Protein AF-A0A947JNS9-F1 (afdb_monomer)

Structure (mmCIF, N/CA/C/O backbone):
data_AF-A0A947JNS9-F1
#
_entry.id   AF-A0A947JNS9-F1
#
loop_
_atom_site.group_PDB
_atom_site.id
_atom_site.type_symbol
_atom_site.label_atom_id
_atom_site.label_alt_id
_atom_site.label_comp_id
_atom_site.label_asym_id
_atom_site.label_entity_id
_atom_site.label_seq_id
_atom_site.pdbx_PDB_ins_code
_atom_site.Cartn_x
_atom_site.Cartn_y
_atom_site.Cartn_z
_atom_site.occupancy
_atom_site.B_iso_or_equiv
_atom_site.auth_seq_id
_atom_site.auth_comp_id
_atom_site.auth_asym_id
_atom_site.auth_atom_id
_atom_site.pdbx_PDB_model_num
ATOM 1 N N . MET A 1 1 ? 17.882 5.752 4.673 1.00 34.84 1 MET A N 1
ATOM 2 C CA . MET A 1 1 ? 17.275 4.940 5.756 1.00 34.84 1 MET A CA 1
ATOM 3 C C . MET A 1 1 ? 17.074 5.692 7.075 1.00 34.84 1 MET A C 1
ATOM 5 O O . MET A 1 1 ? 15.963 5.650 7.587 1.00 34.84 1 MET A O 1
ATOM 9 N N . LEU A 1 2 ? 18.050 6.463 7.585 1.00 23.31 2 LEU A N 1
ATOM 10 C CA . LEU A 1 2 ? 17.905 7.231 8.843 1.00 23.31 2 LEU A CA 1
ATOM 11 C C . LEU A 1 2 ? 16.688 8.188 8.870 1.00 23.31 2 LEU A C 1
ATOM 13 O O . LEU A 1 2 ? 16.058 8.366 9.903 1.00 23.31 2 LEU A O 1
ATOM 17 N N . ARG A 1 3 ? 16.314 8.763 7.717 1.00 26.30 3 ARG A N 1
ATOM 18 C CA . ARG A 1 3 ? 15.168 9.685 7.583 1.00 26.30 3 ARG A CA 1
ATOM 19 C C . ARG A 1 3 ? 13.797 8.994 7.653 1.00 26.30 3 ARG A C 1
ATOM 21 O O . ARG A 1 3 ? 12.845 9.620 8.096 1.00 26.30 3 ARG A O 1
ATOM 28 N N . LEU A 1 4 ? 13.702 7.717 7.270 1.00 33.34 4 LEU A N 1
ATOM 29 C CA . LEU A 1 4 ? 12.452 6.944 7.327 1.00 33.34 4 LEU A CA 1
ATOM 30 C C . LEU A 1 4 ? 12.169 6.481 8.766 1.00 33.34 4 LEU A C 1
ATOM 32 O O . LEU A 1 4 ? 11.057 6.629 9.260 1.00 33.34 4 LEU A O 1
ATOM 36 N N . ALA A 1 5 ? 13.216 6.036 9.471 1.00 33.62 5 ALA A N 1
ATOM 37 C CA . ALA A 1 5 ? 13.157 5.766 10.906 1.00 33.62 5 ALA A CA 1
ATOM 38 C C . ALA A 1 5 ? 12.802 7.031 11.706 1.00 33.62 5 ALA A C 1
ATOM 40 O O . ALA A 1 5 ? 12.018 6.951 12.644 1.00 33.62 5 ALA A O 1
ATOM 41 N N . LEU A 1 6 ? 13.311 8.203 11.296 1.00 31.33 6 LEU A N 1
ATOM 42 C CA . LEU A 1 6 ? 12.997 9.488 11.927 1.00 31.33 6 LEU A CA 1
ATOM 43 C C . LEU A 1 6 ? 11.530 9.903 11.732 1.00 31.33 6 LEU A C 1
ATOM 45 O O . LEU A 1 6 ? 10.932 10.426 12.660 1.00 31.33 6 LEU A O 1
ATOM 49 N N . ILE A 1 7 ? 10.928 9.645 10.565 1.00 39.00 7 ILE A N 1
ATOM 50 C CA . ILE A 1 7 ? 9.503 9.931 10.317 1.00 39.00 7 ILE A CA 1
ATOM 51 C C . ILE A 1 7 ? 8.613 8.991 11.141 1.00 39.00 7 ILE A C 1
ATOM 53 O O . ILE A 1 7 ? 7.679 9.459 11.788 1.00 39.00 7 ILE A O 1
ATOM 57 N N . CYS A 1 8 ? 8.942 7.696 11.213 1.00 37.22 8 CYS A N 1
ATOM 58 C CA . CYS A 1 8 ? 8.243 6.761 12.100 1.00 37.22 8 CYS A CA 1
ATOM 59 C C . CYS A 1 8 ? 8.411 7.141 13.584 1.00 37.22 8 CYS A C 1
ATOM 61 O O . CYS A 1 8 ? 7.447 7.081 14.341 1.00 37.22 8 CYS A O 1
ATOM 63 N N . LEU A 1 9 ? 9.600 7.603 13.994 1.00 35.97 9 LEU A N 1
ATOM 64 C CA . LEU A 1 9 ? 9.874 8.100 15.348 1.00 35.97 9 LEU A CA 1
ATOM 65 C C . LEU A 1 9 ? 9.165 9.424 15.663 1.00 35.97 9 LEU A C 1
ATOM 67 O O . LEU A 1 9 ? 8.750 9.613 16.798 1.00 35.97 9 LEU A O 1
ATOM 71 N N . LEU A 1 10 ? 8.990 10.323 14.692 1.00 36.91 10 LEU A N 1
ATOM 72 C CA . LEU A 1 10 ? 8.267 11.589 14.873 1.00 36.91 10 LEU A CA 1
ATOM 73 C C . LEU A 1 10 ? 6.755 11.370 14.988 1.00 36.91 10 LEU A C 1
ATOM 75 O O . LEU A 1 10 ? 6.106 12.030 15.794 1.00 36.91 10 LEU A O 1
ATOM 79 N N . VAL A 1 11 ? 6.202 10.402 14.251 1.00 39.12 11 VAL A N 1
ATOM 80 C CA . VAL A 1 11 ? 4.809 9.962 14.432 1.00 39.12 11 VAL A CA 1
ATOM 81 C C . VAL A 1 11 ? 4.630 9.288 15.802 1.00 39.12 11 VAL A C 1
ATOM 83 O O . VAL A 1 11 ? 3.651 9.560 16.492 1.00 39.12 11 VAL A O 1
ATOM 86 N N . LEU A 1 12 ? 5.605 8.490 16.257 1.00 42.03 12 LEU A N 1
ATOM 87 C CA . LEU A 1 12 ? 5.598 7.892 17.600 1.00 42.03 12 LEU A CA 1
ATOM 88 C C . LEU A 1 12 ? 5.701 8.952 18.711 1.00 42.03 12 LEU A C 1
ATOM 90 O O . LEU A 1 12 ? 4.886 8.937 19.628 1.00 42.03 12 LEU A O 1
ATOM 94 N N . ALA A 1 13 ? 6.616 9.918 18.590 1.00 40.00 13 ALA A N 1
ATOM 95 C CA . ALA A 1 13 ? 6.824 10.983 19.573 1.00 40.00 13 ALA A CA 1
ATOM 96 C C . ALA A 1 13 ? 5.624 11.935 19.705 1.00 40.00 13 ALA A C 1
ATOM 98 O O . ALA A 1 13 ? 5.426 12.525 20.764 1.00 40.00 13 ALA A O 1
ATOM 99 N N . TRP A 1 14 ? 4.804 12.072 18.657 1.00 37.59 14 TRP A N 1
ATOM 100 C CA . TRP A 1 14 ? 3.599 12.904 18.702 1.00 37.59 14 TRP A CA 1
ATOM 101 C C . TRP A 1 14 ? 2.376 12.176 19.291 1.00 37.59 14 TRP A C 1
ATOM 103 O O . TRP A 1 14 ? 1.427 12.826 19.720 1.00 37.59 14 TRP A O 1
ATOM 113 N N . THR A 1 15 ? 2.400 10.837 19.347 1.00 38.41 15 THR A N 1
ATOM 114 C CA . THR A 1 15 ? 1.294 10.002 19.870 1.00 38.41 15 THR A CA 1
ATOM 115 C C . THR A 1 15 ? 1.511 9.465 21.284 1.00 38.41 15 THR A C 1
ATOM 117 O O . THR A 1 15 ? 0.584 8.900 21.863 1.00 38.41 15 THR A O 1
ATOM 120 N N . THR A 1 16 ? 2.690 9.668 21.872 1.00 36.16 16 THR A N 1
ATOM 121 C CA . THR A 1 16 ? 2.938 9.441 23.300 1.00 36.16 16 THR A CA 1
ATOM 122 C C . THR A 1 16 ? 2.652 10.723 24.084 1.00 36.16 16 THR A C 1
ATOM 124 O O . THR A 1 16 ? 3.532 11.585 24.141 1.00 36.16 16 THR A O 1
ATOM 127 N N . PRO A 1 17 ? 1.471 10.897 24.711 1.00 39.81 17 PRO A N 1
ATOM 128 C CA . PRO A 1 17 ? 1.388 11.832 25.820 1.00 39.81 17 PRO A CA 1
ATOM 129 C C . PRO A 1 17 ? 2.380 11.360 26.885 1.00 39.81 17 PRO A C 1
ATOM 131 O O . PRO A 1 17 ? 2.528 10.159 27.127 1.00 39.81 17 PRO A O 1
ATOM 134 N N . ALA A 1 18 ? 3.115 12.319 27.437 1.00 34.28 18 ALA A N 1
ATOM 135 C CA . ALA A 1 18 ? 4.102 12.112 28.476 1.00 34.28 18 ALA A CA 1
ATOM 136 C C . ALA A 1 18 ? 3.599 11.117 29.533 1.00 34.28 18 ALA A C 1
ATOM 138 O O . ALA A 1 18 ? 2.491 11.228 30.056 1.00 34.28 18 ALA A O 1
ATOM 139 N N . LEU A 1 19 ? 4.441 10.124 29.803 1.00 36.38 19 LEU A N 1
ATOM 140 C CA . LEU A 1 19 ? 4.338 9.249 30.956 1.00 36.38 19 LEU A CA 1
ATOM 141 C C . LEU A 1 19 ? 4.148 10.076 32.234 1.00 36.38 19 LEU A C 1
ATOM 143 O O . LEU A 1 19 ? 4.947 10.965 32.508 1.00 36.38 19 LEU A O 1
ATOM 147 N N . ALA A 1 20 ? 3.151 9.656 33.011 1.00 42.56 20 ALA A N 1
ATOM 148 C CA . ALA A 1 20 ? 3.065 9.769 34.462 1.00 42.56 20 ALA A CA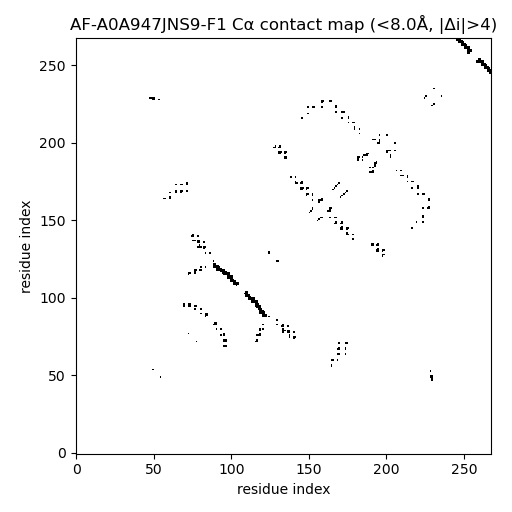 1
ATOM 149 C C . ALA A 1 20 ? 3.056 11.186 35.063 1.00 42.56 20 ALA A C 1
ATOM 151 O O . ALA A 1 20 ? 4.094 11.732 35.422 1.00 42.56 20 ALA A O 1
ATOM 152 N N . GLU A 1 21 ? 1.853 11.677 35.357 1.00 34.91 21 GLU A N 1
ATOM 153 C CA . GLU A 1 21 ? 1.618 12.287 36.666 1.00 34.91 21 GLU A CA 1
ATOM 154 C C . GLU A 1 21 ? 0.473 11.534 37.353 1.00 34.91 21 GLU A C 1
ATOM 156 O O . GLU A 1 21 ? -0.632 11.386 36.833 1.00 34.91 21 GLU A O 1
ATOM 161 N N . GLU A 1 22 ? 0.834 10.939 38.481 1.00 46.78 22 GLU A N 1
ATOM 162 C CA . GLU A 1 22 ? 0.018 10.176 39.413 1.00 46.78 22 GLU A CA 1
ATOM 163 C C . GLU A 1 22 ? -0.948 11.153 40.101 1.00 46.78 22 GLU A C 1
ATOM 165 O O . GLU A 1 22 ? -0.504 12.071 40.788 1.00 46.78 22 GLU A O 1
ATOM 170 N N . VAL A 1 23 ? -2.261 11.007 39.887 1.00 37.28 23 VAL A N 1
ATOM 171 C CA . VAL A 1 23 ? -3.267 11.796 40.615 1.00 37.28 23 VAL A CA 1
ATOM 172 C C . VAL A 1 23 ? -4.063 10.866 41.517 1.00 37.28 23 VAL A C 1
ATOM 174 O O . VAL A 1 23 ? -4.789 9.979 41.064 1.00 37.28 23 VAL A O 1
ATOM 177 N N . ASP A 1 24 ? -3.854 11.100 42.808 1.00 37.53 24 ASP A N 1
ATOM 178 C CA . ASP A 1 24 ? -4.479 10.461 43.952 1.00 37.53 24 ASP A CA 1
ATOM 179 C C . ASP A 1 24 ? -6.014 10.473 43.894 1.00 37.53 24 ASP A C 1
ATOM 181 O O . ASP A 1 24 ? -6.665 11.454 43.529 1.00 37.53 24 ASP A O 1
ATOM 185 N N . ASN A 1 25 ? -6.585 9.359 44.347 1.00 45.69 25 ASN A N 1
ATOM 186 C CA . ASN A 1 25 ? -8.004 9.184 44.624 1.00 45.69 25 ASN A CA 1
ATOM 187 C C . ASN A 1 25 ? -8.486 10.168 45.701 1.00 45.69 25 ASN A C 1
ATOM 189 O O . ASN A 1 25 ? -8.089 10.020 46.854 1.00 45.69 25 ASN A O 1
ATOM 193 N N . HIS A 1 26 ? -9.471 11.025 45.401 1.00 33.91 26 HIS A N 1
ATOM 194 C CA . HIS A 1 26 ? -10.402 11.487 46.435 1.00 33.91 26 HIS A CA 1
ATOM 195 C C . HIS A 1 26 ? -11.828 11.801 45.945 1.00 33.91 26 HIS A C 1
ATOM 197 O O . HIS A 1 26 ? -12.055 12.602 45.048 1.00 33.91 26 HIS A O 1
ATOM 203 N N . SER A 1 27 ? -12.760 11.168 46.670 1.00 33.00 27 SER A N 1
ATOM 204 C CA . SER A 1 27 ? -14.142 11.545 47.010 1.00 33.00 27 SER A CA 1
ATOM 205 C C . SER A 1 27 ? -15.204 11.721 45.917 1.00 33.00 27 SER A C 1
ATOM 207 O O . SER A 1 27 ? -15.208 12.646 45.117 1.00 33.00 27 SER A O 1
ATOM 209 N N . ILE A 1 28 ? -16.197 10.842 46.044 1.00 41.72 28 ILE A N 1
ATOM 210 C CA . ILE A 1 28 ? -17.553 10.908 45.506 1.00 41.72 28 ILE A CA 1
ATOM 211 C C . ILE A 1 28 ? -18.312 12.052 46.198 1.00 41.72 28 ILE A C 1
ATOM 213 O O . ILE A 1 28 ? -18.499 11.998 47.411 1.00 41.72 28 ILE A O 1
ATOM 217 N N . GLU A 1 29 ? -18.838 13.003 45.426 1.00 35.28 29 GLU A N 1
ATOM 218 C CA . GLU A 1 29 ? -20.020 13.785 45.805 1.00 35.28 29 GLU A CA 1
ATOM 219 C C . GLU A 1 29 ? -21.060 13.707 44.683 1.00 35.28 29 GLU A C 1
ATOM 221 O O . GLU A 1 29 ? -20.862 14.160 43.557 1.00 35.28 29 GLU A O 1
ATOM 226 N N . THR A 1 30 ? -22.180 13.060 44.997 1.00 42.78 30 THR A N 1
ATOM 227 C CA . THR A 1 30 ? -23.400 13.042 44.194 1.00 42.78 30 THR A CA 1
ATOM 228 C C . THR A 1 30 ? -24.169 14.339 44.403 1.00 42.78 30 THR A C 1
ATOM 230 O O . THR A 1 30 ? -24.720 14.545 45.485 1.00 42.78 30 THR A O 1
ATOM 233 N N . THR A 1 31 ? -24.301 15.142 43.347 1.00 35.34 31 THR A N 1
ATOM 234 C CA . THR A 1 31 ? -25.269 16.243 43.295 1.00 35.34 31 THR A CA 1
ATOM 235 C C . THR A 1 31 ? -26.212 16.021 42.120 1.00 35.34 31 THR A C 1
ATOM 237 O O . THR A 1 31 ? -25.810 15.996 40.961 1.00 35.34 31 THR A O 1
ATOM 240 N N . THR A 1 32 ? -27.482 15.805 42.446 1.00 45.50 32 THR A N 1
ATOM 241 C CA . THR A 1 32 ? -28.619 15.769 41.525 1.00 45.50 32 THR A CA 1
ATOM 242 C C . THR A 1 32 ? -29.043 17.191 41.167 1.00 45.50 32 THR A C 1
ATOM 244 O O . THR A 1 32 ? -29.457 17.926 42.064 1.00 45.50 32 THR A O 1
ATOM 247 N N . THR A 1 33 ? -29.028 17.549 39.882 1.00 38.28 33 THR A N 1
ATOM 248 C CA . THR A 1 33 ? -29.736 18.729 39.356 1.00 38.28 33 THR A CA 1
ATOM 249 C C . THR A 1 33 ? -30.334 18.458 37.974 1.00 38.28 33 THR A C 1
ATOM 251 O O . THR A 1 33 ? -29.741 17.758 37.156 1.00 38.28 33 THR A O 1
ATOM 254 N N . ASP A 1 34 ? -31.540 19.003 37.792 1.00 37.00 34 ASP A N 1
ATOM 255 C CA . ASP A 1 34 ? -32.456 18.940 36.646 1.00 37.00 34 ASP A CA 1
ATOM 256 C C . ASP A 1 34 ? -31.836 19.264 35.269 1.00 37.00 34 ASP A C 1
ATOM 258 O O . ASP A 1 34 ? -30.910 20.072 35.187 1.00 37.00 34 ASP A O 1
ATOM 262 N N . PRO A 1 35 ? -32.400 18.727 34.165 1.00 43.38 35 PRO A N 1
ATOM 263 C CA . PRO A 1 35 ? -31.967 19.045 32.810 1.00 43.38 35 PRO A CA 1
ATOM 264 C C . PRO A 1 35 ? -32.596 20.363 32.325 1.00 43.38 35 PRO A C 1
ATOM 266 O O . PRO A 1 35 ? -33.731 20.388 31.844 1.00 43.38 35 PRO A O 1
ATOM 269 N N . SER A 1 36 ? -31.857 21.470 32.419 1.00 37.78 36 SER A N 1
ATOM 270 C CA . SER A 1 36 ? -32.169 22.687 31.662 1.00 37.78 36 SER A CA 1
ATOM 271 C C . SER A 1 36 ? -31.597 22.594 30.249 1.00 37.78 36 SER A C 1
ATOM 273 O O . SER A 1 36 ? -30.434 22.256 30.052 1.00 37.78 36 SER A O 1
ATOM 275 N N . ILE A 1 37 ? -32.450 22.911 29.278 1.00 46.09 37 ILE A N 1
ATOM 276 C CA . ILE A 1 37 ? -32.191 22.988 27.839 1.00 46.09 37 ILE A CA 1
ATOM 277 C C . ILE A 1 37 ? -31.288 24.201 27.578 1.00 46.09 37 ILE A C 1
ATOM 279 O O . ILE A 1 37 ? -31.784 25.255 27.221 1.00 46.09 37 ILE A O 1
ATOM 283 N N . ASP A 1 38 ? -29.995 24.054 27.838 1.00 40.06 38 ASP A N 1
ATOM 284 C CA . ASP A 1 38 ? -28.908 24.946 27.418 1.00 40.06 38 ASP A CA 1
ATOM 285 C C . ASP A 1 38 ? -27.601 24.138 27.540 1.00 40.06 38 ASP A C 1
ATOM 287 O O . ASP A 1 38 ? -26.717 24.441 28.338 1.00 40.06 38 ASP A O 1
ATOM 291 N N . ASP A 1 39 ? -27.499 23.041 26.780 1.00 40.09 39 ASP A N 1
ATOM 292 C CA . ASP A 1 39 ? -26.240 22.302 26.636 1.00 40.09 39 ASP A CA 1
ATOM 293 C C . ASP A 1 39 ? -25.298 23.129 25.747 1.00 40.09 39 ASP A C 1
ATOM 295 O O . ASP A 1 39 ? -25.147 22.892 24.543 1.00 40.09 39 ASP A O 1
ATOM 299 N N . GLU A 1 40 ? -24.650 24.127 26.350 1.00 40.34 40 GLU A N 1
ATOM 300 C CA . GLU A 1 40 ? -23.331 24.548 25.899 1.00 40.34 40 GLU A CA 1
ATOM 301 C C . GLU A 1 40 ? -22.484 23.281 25.765 1.00 40.34 40 GLU A C 1
ATOM 303 O O . GLU A 1 40 ? -22.233 22.566 26.736 1.00 40.34 40 GLU A O 1
ATOM 308 N N . VAL A 1 41 ? -22.068 22.979 24.533 1.00 45.50 41 VAL A N 1
ATOM 309 C CA . VAL A 1 41 ? -21.102 21.924 24.231 1.00 45.50 41 VAL A CA 1
ATOM 310 C C . VAL A 1 41 ? -19.781 22.337 24.872 1.00 45.50 41 VAL A C 1
ATOM 312 O O . VAL A 1 41 ? -18.908 22.928 24.236 1.00 45.50 41 VAL A O 1
ATOM 315 N N . GLY A 1 42 ? -19.661 22.048 26.164 1.00 37.25 42 GLY A N 1
ATOM 316 C CA . GLY A 1 42 ? -18.439 22.106 26.932 1.00 37.25 42 GLY A CA 1
ATOM 317 C C . GLY A 1 42 ? -17.456 21.123 26.323 1.00 37.25 42 GLY A C 1
ATOM 318 O O . GLY A 1 42 ? -17.358 19.972 26.734 1.00 37.25 42 GLY A O 1
ATOM 319 N N . LEU A 1 43 ? -16.696 21.590 25.336 1.00 39.91 43 LEU A N 1
ATOM 320 C CA . LEU A 1 43 ? -15.395 21.045 24.959 1.00 39.91 43 LEU A CA 1
ATOM 321 C C . LEU A 1 43 ? -14.390 21.376 26.077 1.00 39.91 43 LEU A C 1
ATOM 323 O O . LEU A 1 43 ? -13.347 21.984 25.857 1.00 39.91 43 LEU A O 1
ATOM 327 N N . THR A 1 44 ? -14.725 21.005 27.312 1.00 40.53 44 THR A N 1
ATOM 328 C CA . THR A 1 44 ? -13.770 20.908 28.408 1.00 40.53 44 THR A CA 1
ATOM 329 C C . THR A 1 44 ? -12.834 19.770 28.045 1.00 40.53 44 THR A C 1
ATOM 331 O O . THR A 1 44 ? -13.299 18.643 27.884 1.00 40.53 44 THR A O 1
ATOM 334 N N . THR A 1 45 ? -11.564 20.113 27.805 1.00 43.25 45 THR A N 1
ATOM 335 C CA . THR A 1 45 ? -10.392 19.223 27.842 1.00 43.25 45 THR A CA 1
ATOM 336 C C . THR A 1 45 ? -10.744 17.762 27.593 1.00 43.25 45 THR A C 1
ATOM 338 O O . THR A 1 45 ? -11.050 17.030 28.527 1.00 43.25 45 THR A O 1
ATOM 341 N N . THR A 1 46 ? -10.752 17.340 26.324 1.00 46.97 46 THR A N 1
ATOM 342 C CA . THR A 1 46 ? -10.883 15.923 25.971 1.00 46.97 46 THR A CA 1
ATOM 343 C C . THR A 1 46 ? -9.770 15.151 26.662 1.00 46.97 46 THR A C 1
ATOM 345 O O . THR A 1 46 ? -8.658 15.079 26.137 1.00 46.97 46 THR A O 1
ATOM 348 N N . ASP A 1 47 ? -10.076 14.590 27.828 1.00 49.00 47 ASP A N 1
ATOM 349 C CA . ASP A 1 47 ? -9.246 13.596 28.471 1.00 49.00 47 ASP A CA 1
ATOM 350 C C . ASP A 1 47 ? -9.142 12.435 27.493 1.00 49.00 47 ASP A C 1
ATOM 352 O O . ASP A 1 47 ? -10.093 11.688 27.233 1.00 49.00 47 ASP A O 1
ATOM 356 N N . LEU A 1 48 ? -7.982 12.356 26.847 1.00 53.28 48 LEU A N 1
ATOM 357 C CA . LEU A 1 48 ? -7.667 11.347 25.857 1.00 53.28 48 LEU A CA 1
ATOM 358 C C . LEU A 1 48 ? -7.392 10.032 26.593 1.00 53.28 48 LEU A C 1
ATOM 360 O O . LEU A 1 48 ? -6.259 9.565 26.678 1.00 53.28 48 LEU A O 1
ATOM 364 N N . HIS A 1 49 ? -8.428 9.444 27.182 1.00 56.25 49 HIS A N 1
ATOM 365 C CA . HIS A 1 49 ? -8.305 8.182 27.888 1.00 56.25 49 HIS A CA 1
ATOM 366 C C . HIS A 1 49 ? -8.249 7.037 26.879 1.00 56.25 49 HIS A C 1
ATOM 368 O O . HIS A 1 49 ? -9.267 6.598 26.337 1.00 56.25 49 HIS A O 1
ATOM 374 N N . LEU A 1 50 ? -7.038 6.525 26.648 1.00 59.38 50 LEU A N 1
ATOM 375 C CA . LEU A 1 50 ? -6.859 5.212 26.038 1.00 59.38 50 LEU A CA 1
ATOM 376 C C . LEU A 1 50 ? -7.574 4.172 26.903 1.00 59.38 50 LEU A C 1
ATOM 378 O O . LEU A 1 50 ? -7.453 4.159 28.128 1.00 59.38 50 LEU A O 1
ATOM 382 N N . ARG A 1 51 ? -8.321 3.273 26.268 1.00 63.88 51 ARG A N 1
ATOM 383 C CA . ARG A 1 51 ? -9.025 2.211 26.983 1.00 63.88 51 ARG A CA 1
ATOM 384 C C . ARG A 1 51 ? -8.023 1.244 27.634 1.00 63.88 51 ARG A C 1
ATOM 386 O O . ARG A 1 51 ? -6.946 1.034 27.062 1.00 63.88 51 ARG A O 1
ATOM 393 N N . PRO A 1 52 ? -8.388 0.580 28.750 1.00 60.03 52 PRO A N 1
ATOM 394 C CA . PRO A 1 52 ? -7.522 -0.334 29.516 1.00 60.03 52 PRO A CA 1
ATOM 395 C C . PRO A 1 52 ? -7.073 -1.623 28.786 1.00 60.03 52 PRO A C 1
ATOM 397 O O . PRO A 1 52 ? -7.392 -2.712 29.236 1.00 60.03 52 PRO A O 1
ATOM 400 N N . HIS A 1 53 ? -6.438 -1.546 27.614 1.00 70.06 53 HIS A N 1
ATOM 401 C CA . HIS A 1 53 ? -5.966 -2.669 26.767 1.00 70.06 53 HIS A CA 1
ATOM 402 C C . HIS A 1 53 ? -5.460 -2.172 25.402 1.00 70.06 53 HIS A C 1
ATOM 404 O O . HIS A 1 53 ? -4.733 -2.877 24.700 1.00 70.06 53 HIS A O 1
ATOM 410 N N . GLN A 1 54 ? -5.819 -0.947 25.009 1.00 77.19 54 GLN A N 1
ATOM 411 C CA . GLN A 1 54 ? -5.446 -0.401 23.705 1.00 77.19 54 GLN A CA 1
ATOM 412 C C . GLN A 1 54 ? -3.947 -0.162 23.567 1.00 77.19 54 GLN A C 1
ATOM 414 O O . GLN A 1 54 ? -3.419 -0.365 22.480 1.00 77.19 54 GLN A O 1
ATOM 419 N N . GLY A 1 55 ? -3.248 0.172 24.657 1.00 78.44 55 GLY A N 1
ATOM 420 C CA . GLY A 1 55 ? -1.784 0.251 24.652 1.00 78.44 55 GLY A CA 1
ATOM 421 C C . GLY A 1 55 ? -1.136 -1.067 24.216 1.00 78.44 55 GLY A C 1
ATOM 422 O O . GLY A 1 55 ? -0.274 -1.067 23.343 1.00 78.44 55 GLY A O 1
ATOM 423 N N . TRP A 1 56 ? -1.626 -2.202 24.729 1.00 82.38 56 TRP A N 1
ATOM 424 C CA . TRP A 1 56 ? -1.162 -3.532 24.316 1.00 82.38 56 TRP A CA 1
ATOM 425 C C . TRP A 1 56 ? -1.547 -3.874 22.882 1.00 82.38 56 TRP A C 1
ATOM 427 O O . TRP A 1 56 ? -0.769 -4.507 22.177 1.00 82.38 56 TRP A O 1
ATOM 437 N N . THR A 1 57 ? -2.718 -3.422 22.429 1.00 85.06 57 THR A N 1
ATOM 438 C CA . THR A 1 57 ? -3.135 -3.604 21.034 1.00 85.06 57 THR A CA 1
ATOM 439 C C . THR A 1 57 ? -2.205 -2.836 20.098 1.00 85.06 57 THR A C 1
ATOM 441 O O . THR A 1 57 ? -1.676 -3.421 19.162 1.00 85.06 57 THR A O 1
ATOM 444 N N . ILE A 1 58 ? -1.937 -1.557 20.378 1.00 84.44 58 ILE A N 1
ATOM 445 C CA . ILE A 1 58 ? -1.016 -0.718 19.599 1.00 84.44 58 I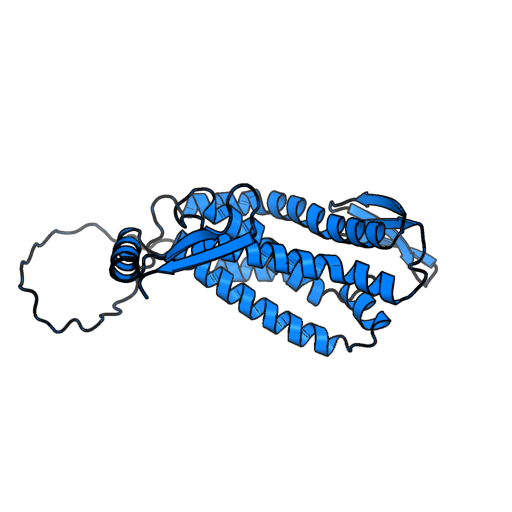LE A CA 1
ATOM 446 C C . ILE A 1 58 ? 0.388 -1.330 19.600 1.00 84.44 58 ILE A C 1
ATOM 448 O O . ILE A 1 58 ? 0.974 -1.509 18.535 1.00 84.44 58 ILE A O 1
ATOM 452 N N . ALA A 1 59 ? 0.901 -1.719 20.770 1.00 83.44 59 ALA A N 1
ATOM 453 C CA . ALA A 1 59 ? 2.196 -2.384 20.884 1.00 83.44 59 ALA A CA 1
ATOM 454 C C . ALA A 1 59 ? 2.242 -3.695 20.080 1.00 83.44 59 ALA A C 1
ATOM 456 O O . ALA A 1 59 ? 3.204 -3.938 19.356 1.00 83.44 59 ALA A O 1
ATOM 457 N N . GLY A 1 60 ? 1.183 -4.506 20.135 1.00 85.56 60 GLY A N 1
ATOM 458 C CA . GLY A 1 60 ? 1.060 -5.727 19.340 1.00 85.56 60 GLY A CA 1
ATOM 459 C C . GLY A 1 60 ? 1.095 -5.456 17.836 1.00 85.56 60 GLY A C 1
ATOM 460 O O . GLY A 1 60 ? 1.825 -6.123 17.110 1.00 85.56 60 GLY A O 1
ATOM 461 N N . GLN A 1 61 ? 0.381 -4.432 17.362 1.00 88.50 61 GLN A N 1
ATOM 462 C CA . GLN A 1 61 ? 0.409 -4.033 15.950 1.00 88.50 61 GLN A CA 1
ATOM 463 C C . GLN A 1 61 ? 1.796 -3.535 15.513 1.00 88.50 61 GLN A C 1
ATOM 465 O O . GLN A 1 61 ? 2.225 -3.830 14.400 1.00 88.50 61 GLN A O 1
ATOM 470 N N . LEU A 1 62 ? 2.525 -2.833 16.388 1.00 85.38 62 LEU A N 1
ATOM 471 C CA . LEU A 1 62 ? 3.904 -2.409 16.123 1.00 85.38 62 LEU A CA 1
ATOM 472 C C . LEU A 1 62 ? 4.862 -3.601 16.022 1.00 85.38 62 LEU A C 1
ATOM 474 O O . LEU A 1 62 ? 5.702 -3.632 15.128 1.00 85.38 62 LEU A O 1
ATOM 478 N N . ILE A 1 63 ? 4.712 -4.603 16.893 1.00 89.12 63 ILE A N 1
ATOM 479 C CA . ILE A 1 63 ? 5.499 -5.845 16.829 1.00 89.12 63 ILE A CA 1
ATOM 480 C C . ILE A 1 63 ? 5.219 -6.600 15.522 1.00 89.12 63 ILE A C 1
ATOM 482 O O . ILE A 1 63 ? 6.132 -7.184 14.942 1.00 89.12 63 ILE A O 1
ATOM 486 N N . LEU A 1 64 ? 3.977 -6.557 15.030 1.00 88.81 64 LEU A N 1
ATOM 487 C CA . LEU A 1 64 ? 3.568 -7.178 13.767 1.00 88.81 64 LEU A CA 1
ATOM 488 C C . LEU A 1 64 ? 3.914 -6.350 12.520 1.00 88.81 64 LEU A C 1
ATOM 490 O O . LEU A 1 64 ? 3.781 -6.860 11.408 1.00 88.81 64 LEU A O 1
ATOM 494 N N . ALA A 1 65 ? 4.401 -5.113 12.666 1.00 87.62 65 ALA A N 1
ATOM 495 C CA . ALA A 1 65 ? 4.707 -4.237 11.536 1.00 87.62 65 ALA A CA 1
ATOM 496 C C . ALA A 1 65 ? 5.645 -4.869 10.484 1.00 87.62 65 ALA A C 1
ATOM 498 O O . ALA A 1 65 ? 5.354 -4.721 9.295 1.00 87.62 65 ALA A O 1
ATOM 499 N N . PRO A 1 66 ? 6.704 -5.627 10.850 1.00 87.06 66 PRO A N 1
ATOM 500 C CA . PRO A 1 66 ? 7.520 -6.335 9.865 1.00 87.06 66 PRO A CA 1
ATOM 501 C C . PRO A 1 66 ? 6.723 -7.372 9.068 1.00 87.06 66 PRO A C 1
ATOM 503 O O . PRO A 1 66 ? 6.907 -7.485 7.861 1.00 87.06 66 PRO A O 1
ATOM 506 N N . ALA A 1 67 ? 5.801 -8.099 9.708 1.00 89.12 67 ALA A N 1
ATOM 507 C CA . ALA A 1 67 ? 4.961 -9.080 9.026 1.00 89.12 67 ALA A CA 1
ATOM 508 C C . ALA A 1 67 ? 3.990 -8.405 8.046 1.00 89.12 67 ALA A C 1
ATOM 510 O O . ALA A 1 67 ? 3.839 -8.880 6.921 1.00 89.12 67 ALA A O 1
ATOM 511 N N . TYR A 1 68 ? 3.391 -7.269 8.428 1.00 89.69 68 TYR A N 1
ATOM 512 C CA . TYR A 1 68 ? 2.571 -6.473 7.508 1.00 89.69 68 TYR A CA 1
ATOM 513 C C . TYR A 1 68 ? 3.374 -5.983 6.321 1.00 89.69 68 TYR A C 1
ATOM 515 O O . TYR A 1 68 ? 2.914 -6.103 5.193 1.00 89.69 68 TYR A O 1
ATOM 523 N N . PHE A 1 69 ? 4.577 -5.473 6.570 1.00 86.50 69 PHE A N 1
ATOM 524 C CA . PHE A 1 69 ? 5.458 -4.990 5.522 1.00 86.50 69 PHE A CA 1
ATOM 525 C C . PHE A 1 69 ? 5.830 -6.103 4.533 1.00 86.50 69 PHE A C 1
ATOM 527 O O . PHE A 1 69 ? 5.688 -5.905 3.334 1.00 86.50 69 PHE A O 1
ATOM 534 N N . MET A 1 70 ? 6.202 -7.292 5.015 1.00 88.31 70 MET A N 1
ATOM 535 C CA . MET A 1 70 ? 6.529 -8.446 4.162 1.00 88.31 70 MET A CA 1
ATOM 536 C C . MET A 1 70 ? 5.330 -8.945 3.345 1.00 88.31 70 MET A C 1
ATOM 538 O O . MET A 1 70 ? 5.444 -9.174 2.139 1.00 88.31 70 MET A O 1
ATOM 542 N N . ALA A 1 71 ? 4.168 -9.098 3.990 1.00 90.31 71 ALA A N 1
ATOM 543 C CA . ALA A 1 71 ? 2.945 -9.511 3.307 1.00 90.31 71 ALA A CA 1
ATOM 544 C C . ALA A 1 71 ? 2.558 -8.498 2.224 1.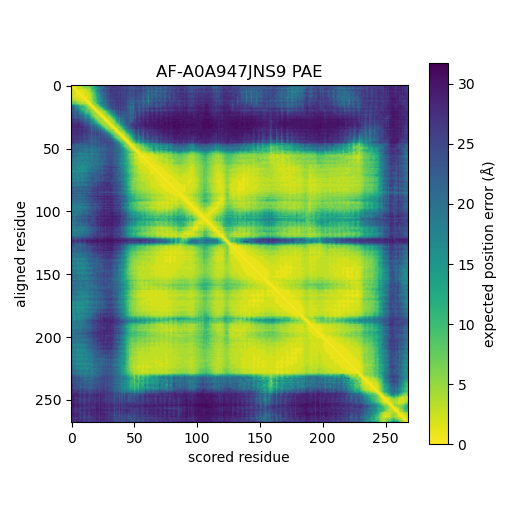00 90.31 71 ALA A C 1
ATOM 546 O O . ALA A 1 71 ? 2.208 -8.869 1.107 1.00 90.31 71 ALA A O 1
ATOM 547 N N . TYR A 1 72 ? 2.678 -7.214 2.544 1.00 90.44 72 TYR A N 1
ATOM 548 C CA . TYR A 1 72 ? 2.377 -6.139 1.623 1.00 90.44 72 TYR A CA 1
ATOM 549 C C . TYR A 1 72 ? 3.385 -6.053 0.463 1.00 90.44 72 TYR A C 1
ATOM 551 O O . TYR A 1 72 ? 2.945 -5.953 -0.677 1.00 90.44 72 TYR A O 1
ATOM 559 N N . ILE A 1 73 ? 4.699 -6.173 0.703 1.00 90.19 73 ILE A N 1
ATOM 560 C CA . ILE A 1 73 ? 5.710 -6.235 -0.373 1.00 90.19 73 ILE A CA 1
ATOM 561 C C . ILE A 1 73 ? 5.388 -7.369 -1.340 1.00 90.19 73 ILE A C 1
ATOM 563 O O . ILE A 1 73 ? 5.471 -7.189 -2.548 1.00 90.19 73 ILE A O 1
ATOM 567 N N . THR A 1 74 ? 4.960 -8.521 -0.824 1.00 92.94 74 THR A N 1
ATOM 568 C CA . THR A 1 74 ? 4.552 -9.647 -1.671 1.00 92.94 74 THR A CA 1
ATOM 569 C C . THR A 1 74 ? 3.400 -9.282 -2.595 1.00 92.94 74 THR A C 1
ATOM 571 O O . THR A 1 74 ? 3.401 -9.677 -3.757 1.00 92.94 74 THR A O 1
ATOM 574 N N . VAL A 1 75 ? 2.435 -8.499 -2.118 1.00 93.56 75 VAL A N 1
ATOM 575 C CA . VAL A 1 75 ? 1.335 -8.017 -2.958 1.00 93.56 75 VAL A CA 1
ATOM 576 C C . VAL A 1 75 ? 1.804 -6.928 -3.931 1.00 93.56 75 VAL A C 1
ATOM 578 O O . VAL A 1 75 ? 1.402 -6.947 -5.092 1.00 93.56 75 VAL A O 1
ATOM 581 N N . HIS A 1 76 ? 2.679 -6.023 -3.490 1.00 92.69 76 HIS A N 1
ATOM 582 C CA . HIS A 1 76 ? 3.261 -4.958 -4.308 1.00 92.69 76 HIS A CA 1
ATOM 583 C C . HIS A 1 76 ? 4.053 -5.534 -5.490 1.00 92.69 76 HIS A C 1
ATOM 585 O O . HIS A 1 76 ? 3.703 -5.297 -6.644 1.00 92.69 76 HIS A O 1
ATOM 591 N N . GLU A 1 77 ? 5.036 -6.391 -5.224 1.00 91.31 77 GLU A N 1
ATOM 592 C CA . GLU A 1 77 ? 5.790 -7.107 -6.257 1.00 91.31 77 GLU A CA 1
ATOM 593 C C . GLU A 1 77 ? 4.886 -8.049 -7.062 1.00 91.31 77 GLU A C 1
ATOM 595 O O . GLU A 1 77 ? 5.001 -8.171 -8.281 1.00 91.31 77 GLU A O 1
ATOM 600 N N . GLY A 1 78 ? 3.921 -8.697 -6.404 1.00 93.75 78 GLY A N 1
ATOM 601 C CA . GLY A 1 78 ? 2.951 -9.560 -7.075 1.00 93.75 78 GLY A CA 1
ATOM 602 C C . GLY A 1 78 ? 2.122 -8.811 -8.119 1.00 93.75 78 GLY A C 1
ATOM 603 O O . GLY A 1 78 ? 1.731 -9.396 -9.129 1.00 93.75 78 GLY A O 1
ATOM 604 N N . SER A 1 79 ? 1.889 -7.511 -7.924 1.00 94.44 79 SER A N 1
ATOM 605 C CA . SER A 1 79 ? 1.188 -6.671 -8.895 1.00 94.44 79 SER A CA 1
ATOM 606 C C . SER A 1 79 ? 2.042 -6.339 -10.124 1.00 94.44 79 SER A C 1
ATOM 608 O O . SER A 1 79 ? 1.502 -6.353 -11.232 1.00 94.44 79 SER A O 1
ATOM 610 N N . HIS A 1 80 ? 3.362 -6.153 -9.963 1.00 92.31 80 HIS A N 1
ATOM 611 C CA . HIS A 1 80 ? 4.306 -6.091 -11.089 1.00 92.31 80 HIS A CA 1
ATOM 612 C C . HIS A 1 80 ? 4.228 -7.376 -11.905 1.00 92.31 80 HIS A C 1
ATOM 614 O O . HIS A 1 80 ? 4.022 -7.338 -13.119 1.00 92.31 80 HIS A O 1
ATOM 620 N N . ALA A 1 81 ? 4.331 -8.521 -11.224 1.00 92.44 81 ALA A N 1
ATOM 621 C CA . ALA A 1 81 ? 4.279 -9.833 -11.854 1.00 92.44 81 ALA A CA 1
ATOM 622 C C . ALA A 1 81 ? 2.953 -10.057 -12.599 1.00 92.44 81 ALA A C 1
ATOM 624 O O . ALA A 1 81 ? 2.943 -10.474 -13.757 1.00 92.44 81 ALA A O 1
ATOM 625 N N . LEU A 1 82 ? 1.822 -9.742 -11.967 1.00 93.50 82 LEU A N 1
ATOM 626 C CA . LEU A 1 82 ? 0.504 -9.905 -12.572 1.00 93.50 82 LEU A CA 1
ATOM 627 C C . LEU A 1 82 ? 0.320 -8.999 -13.795 1.00 93.50 82 LEU A C 1
ATOM 629 O O . LEU A 1 82 ? -0.158 -9.465 -14.830 1.00 93.50 82 LEU A O 1
ATOM 633 N N . ALA A 1 83 ? 0.719 -7.728 -13.704 1.00 92.38 83 ALA A N 1
ATOM 634 C CA . ALA A 1 83 ? 0.659 -6.802 -14.831 1.00 92.38 83 ALA A CA 1
ATOM 635 C C . ALA A 1 83 ? 1.532 -7.288 -15.995 1.00 92.38 83 ALA A C 1
ATOM 637 O O . ALA A 1 83 ? 1.077 -7.317 -17.138 1.00 92.38 83 ALA A O 1
ATOM 638 N N . ALA A 1 84 ? 2.751 -7.745 -15.708 1.00 90.94 84 ALA A N 1
ATOM 639 C CA . ALA A 1 84 ? 3.654 -8.294 -16.711 1.00 90.94 84 ALA A CA 1
ATOM 640 C C . ALA A 1 84 ? 3.069 -9.551 -17.387 1.00 90.94 84 ALA A C 1
ATOM 642 O O . ALA A 1 84 ? 3.097 -9.650 -18.614 1.00 90.94 84 ALA A O 1
ATOM 643 N N . LEU A 1 85 ? 2.465 -10.468 -16.621 1.00 90.69 85 LEU A N 1
ATOM 644 C CA . LEU A 1 85 ? 1.796 -11.662 -17.155 1.00 90.69 85 LEU A CA 1
ATOM 645 C C . LEU A 1 85 ? 0.618 -11.315 -18.075 1.00 90.69 85 LEU A C 1
ATOM 647 O O . LEU A 1 85 ? 0.502 -11.886 -19.159 1.00 90.69 85 LEU A O 1
ATOM 651 N N . ILE A 1 86 ? -0.238 -10.366 -17.676 1.00 91.00 86 ILE A N 1
ATOM 652 C CA . ILE A 1 86 ? -1.379 -9.905 -18.491 1.00 91.00 86 ILE A CA 1
ATOM 653 C C . ILE A 1 86 ? -0.900 -9.330 -19.830 1.00 91.00 86 ILE A C 1
ATOM 655 O O . ILE A 1 86 ? -1.562 -9.492 -20.854 1.00 91.00 86 ILE A O 1
ATOM 659 N N . LEU A 1 87 ? 0.270 -8.694 -19.832 1.00 89.12 87 LEU A N 1
ATOM 660 C CA . LEU A 1 87 ? 0.888 -8.102 -21.013 1.00 89.12 87 LEU A CA 1
ATOM 661 C C . LEU A 1 87 ? 1.740 -9.099 -21.822 1.00 89.12 87 LEU A C 1
ATOM 663 O O . LEU A 1 87 ? 2.369 -8.719 -22.807 1.00 89.12 87 LEU A O 1
ATOM 667 N N . GLY A 1 88 ? 1.739 -10.384 -21.456 1.00 88.50 88 GLY A N 1
ATOM 668 C CA . GLY A 1 88 ? 2.423 -11.438 -22.206 1.00 88.50 88 GLY A CA 1
ATOM 669 C C . GLY A 1 88 ? 3.938 -11.500 -21.984 1.00 88.50 88 GLY A C 1
ATOM 670 O O . GLY A 1 88 ? 4.656 -12.023 -22.846 1.00 88.50 88 GLY A O 1
ATOM 671 N N . CYS A 1 89 ? 4.428 -10.968 -20.862 1.00 88.19 89 CYS A N 1
ATOM 672 C CA . CYS A 1 89 ? 5.780 -11.215 -20.364 1.00 88.19 89 CYS A CA 1
ATOM 673 C C . CYS A 1 89 ? 5.818 -12.516 -19.545 1.00 88.19 89 CYS A C 1
ATOM 675 O O . CYS A 1 89 ? 4.827 -12.918 -18.939 1.00 88.19 89 CYS A O 1
ATOM 677 N N . GLU A 1 90 ? 6.978 -13.166 -19.496 1.00 89.50 90 GLU A N 1
ATOM 678 C CA . GLU A 1 90 ? 7.210 -14.343 -18.651 1.00 89.50 90 GLU A CA 1
ATOM 679 C C . GLU A 1 90 ? 7.894 -13.919 -17.349 1.00 89.50 90 GLU A C 1
ATOM 681 O O . GLU A 1 90 ? 8.902 -13.228 -17.410 1.00 89.50 90 GLU A O 1
ATOM 686 N N . ILE A 1 91 ? 7.401 -14.327 -16.177 1.00 91.00 91 ILE A N 1
ATOM 687 C CA . ILE A 1 91 ? 8.080 -14.043 -14.900 1.00 91.00 91 ILE A CA 1
ATOM 688 C C . ILE A 1 91 ? 9.207 -15.049 -14.698 1.00 91.00 91 ILE A C 1
ATOM 690 O O . ILE A 1 91 ? 8.959 -16.252 -14.678 1.00 91.00 91 ILE A O 1
ATOM 694 N N . VAL A 1 92 ? 10.433 -14.561 -14.523 1.00 90.00 92 VAL A N 1
ATOM 695 C CA . VAL A 1 92 ? 11.631 -15.409 -14.383 1.00 90.00 92 VAL A CA 1
ATOM 696 C C . VAL A 1 92 ? 12.256 -15.389 -13.005 1.00 90.00 92 VAL A C 1
ATOM 698 O O . VAL A 1 92 ? 13.070 -16.252 -12.690 1.00 90.00 92 VAL A O 1
ATOM 701 N N . GLY A 1 93 ? 11.819 -14.473 -12.152 1.00 89.06 93 GLY A N 1
ATOM 702 C CA . GLY A 1 93 ? 12.010 -14.624 -10.725 1.00 89.06 93 GLY A CA 1
ATOM 703 C C . GLY A 1 93 ? 11.202 -13.609 -9.940 1.00 89.06 93 GLY A C 1
ATOM 704 O O . GLY A 1 93 ? 10.761 -12.583 -10.461 1.00 89.06 93 GLY A O 1
ATOM 705 N N . PHE A 1 94 ? 10.953 -13.969 -8.691 1.00 92.25 94 PHE A N 1
ATOM 706 C CA . PHE A 1 94 ? 10.048 -13.271 -7.802 1.00 92.25 94 PHE A CA 1
ATOM 707 C C . PHE A 1 94 ? 10.615 -13.360 -6.391 1.00 92.25 94 PHE A C 1
ATOM 709 O O . PHE A 1 94 ? 10.523 -14.402 -5.740 1.00 92.25 94 PHE A O 1
ATOM 716 N N . GLU A 1 95 ? 11.230 -12.271 -5.945 1.00 91.06 95 GLU A N 1
ATOM 717 C CA . GLU A 1 95 ? 11.902 -12.171 -4.653 1.00 91.06 95 GLU A CA 1
ATOM 718 C C . GLU A 1 95 ? 11.256 -11.048 -3.826 1.00 91.06 95 GLU A C 1
ATOM 720 O O . GLU A 1 95 ? 11.816 -9.958 -3.695 1.00 91.06 95 GLU A O 1
ATOM 725 N N . PRO A 1 96 ? 10.045 -11.273 -3.275 1.0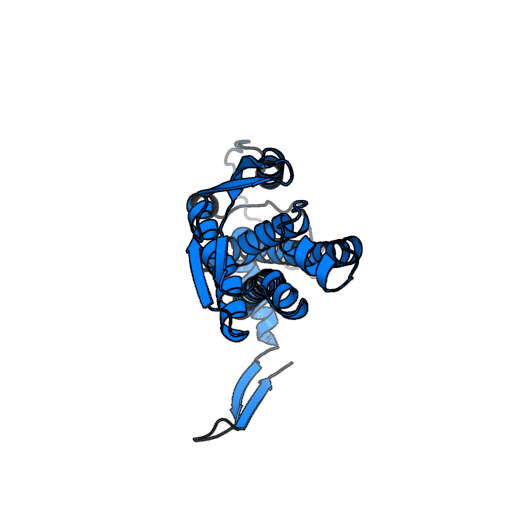0 89.12 96 PRO A N 1
ATOM 726 C CA . PRO A 1 96 ? 9.277 -10.271 -2.533 1.00 89.12 96 PRO A CA 1
ATOM 727 C C . PRO A 1 96 ? 9.754 -10.134 -1.079 1.00 89.12 96 PRO A C 1
ATOM 729 O O . PRO A 1 96 ? 8.970 -10.156 -0.127 1.00 89.12 96 PRO A O 1
ATOM 732 N N . TYR A 1 97 ? 11.062 -10.073 -0.882 1.00 87.31 97 TYR A N 1
ATOM 733 C CA . TYR A 1 97 ? 11.673 -9.956 0.431 1.00 87.31 97 TYR A CA 1
ATOM 734 C C . TYR A 1 97 ? 12.900 -9.054 0.354 1.00 87.31 97 TYR A C 1
ATOM 736 O O . TYR A 1 97 ? 13.521 -8.969 -0.703 1.00 87.31 97 TYR A O 1
ATOM 744 N N . PRO A 1 98 ? 13.297 -8.403 1.459 1.00 85.19 98 PRO A N 1
ATOM 745 C CA . PRO A 1 98 ? 14.487 -7.579 1.455 1.00 85.19 98 PRO A CA 1
ATOM 746 C C . PRO A 1 98 ? 15.733 -8.425 1.196 1.00 85.19 98 PRO A C 1
ATOM 748 O O . PRO A 1 98 ? 16.010 -9.376 1.931 1.00 85.19 98 PRO A O 1
ATOM 751 N N . HIS A 1 99 ? 16.483 -8.079 0.160 1.00 87.69 99 HIS A N 1
ATOM 752 C CA . HIS A 1 99 ? 17.717 -8.757 -0.210 1.00 87.69 99 HIS A CA 1
ATOM 753 C C . HIS A 1 99 ? 18.680 -7.780 -0.878 1.00 87.69 99 HIS A C 1
ATOM 755 O O . HIS A 1 99 ? 18.356 -6.628 -1.172 1.00 87.69 99 HIS A O 1
ATOM 761 N N . THR A 1 100 ? 19.906 -8.242 -1.062 1.00 86.88 100 THR A N 1
ATOM 762 C CA . THR A 1 100 ? 20.954 -7.475 -1.715 1.00 86.88 100 THR A CA 1
ATOM 763 C C . THR A 1 100 ? 21.119 -7.987 -3.135 1.00 86.88 100 THR A C 1
ATOM 765 O O . THR A 1 100 ? 21.301 -9.187 -3.333 1.00 86.88 100 THR A O 1
ATOM 768 N N . VAL A 1 101 ? 21.074 -7.080 -4.108 1.00 82.50 101 VAL A N 1
ATOM 769 C CA . VAL A 1 101 ? 21.324 -7.391 -5.516 1.00 82.50 101 VAL A CA 1
ATOM 770 C C . VAL A 1 101 ? 22.640 -6.769 -5.939 1.00 82.50 101 VAL A C 1
ATOM 772 O O . VAL A 1 101 ? 22.890 -5.585 -5.713 1.00 82.50 101 VAL A O 1
ATOM 775 N N . GLU A 1 102 ? 23.480 -7.581 -6.571 1.00 86.56 102 GLU A N 1
ATOM 776 C CA . GLU A 1 102 ? 24.715 -7.127 -7.197 1.00 86.56 102 GLU A CA 1
ATOM 777 C C . GLU A 1 102 ? 24.485 -6.894 -8.690 1.00 86.56 102 GLU A C 1
ATOM 779 O O . GLU A 1 102 ? 23.990 -7.769 -9.404 1.00 86.56 102 GLU A O 1
ATOM 784 N N . TYR A 1 103 ? 24.866 -5.718 -9.181 1.00 78.56 103 TYR A N 1
ATOM 785 C CA . TYR A 1 103 ? 24.807 -5.384 -10.601 1.00 78.56 103 TYR A CA 1
ATOM 786 C C . TYR A 1 103 ? 26.008 -4.525 -11.007 1.00 78.56 103 TYR A C 1
ATOM 788 O O . TYR A 1 103 ? 26.702 -3.959 -10.164 1.00 78.56 103 TYR A O 1
ATOM 796 N N . ARG A 1 104 ? 26.290 -4.444 -12.314 1.00 80.56 104 ARG A N 1
ATOM 797 C CA . ARG A 1 104 ? 27.303 -3.513 -12.832 1.00 80.56 104 ARG A CA 1
ATOM 798 C C . ARG A 1 104 ? 26.675 -2.151 -13.101 1.00 80.56 104 ARG A C 1
ATOM 800 O O . ARG A 1 104 ? 25.705 -2.087 -13.854 1.00 80.56 104 ARG A O 1
ATOM 807 N N . ASN A 1 105 ? 27.230 -1.088 -12.523 1.00 79.81 105 ASN A N 1
ATOM 808 C CA . ASN A 1 105 ? 26.836 0.286 -12.853 1.00 79.81 105 ASN A CA 1
ATOM 809 C C . ASN A 1 105 ? 27.282 0.682 -14.277 1.00 79.81 105 ASN A C 1
ATOM 811 O O . ASN A 1 105 ? 27.900 -0.106 -15.000 1.00 79.81 105 ASN A O 1
ATOM 815 N N . ALA A 1 106 ? 26.962 1.915 -14.683 1.00 73.69 106 ALA A N 1
ATOM 816 C CA . ALA A 1 106 ? 27.335 2.459 -15.990 1.00 73.69 106 ALA A CA 1
ATOM 817 C C . ALA A 1 106 ? 28.863 2.516 -16.197 1.00 73.69 106 ALA A C 1
ATOM 819 O O . ALA A 1 106 ? 29.345 2.422 -17.324 1.00 73.69 106 ALA A O 1
ATOM 820 N N . GLU A 1 107 ? 29.621 2.608 -15.106 1.00 86.50 107 GLU A N 1
ATOM 821 C CA . GLU A 1 107 ? 31.082 2.625 -15.058 1.00 86.50 107 GLU A CA 1
ATOM 822 C C . GLU A 1 107 ? 31.705 1.211 -15.079 1.00 86.50 107 GLU A C 1
ATOM 824 O O . GLU A 1 107 ? 32.923 1.064 -15.182 1.00 86.50 107 GLU A O 1
ATOM 829 N N . GLY A 1 108 ? 30.884 0.155 -15.033 1.00 84.94 108 GLY A N 1
ATOM 830 C CA . GLY A 1 108 ? 31.307 -1.247 -15.077 1.00 84.94 108 GLY A CA 1
ATOM 831 C C . GLY A 1 108 ? 31.738 -1.843 -13.731 1.00 84.94 108 GLY A C 1
ATOM 832 O O . GLY A 1 108 ? 32.157 -3.010 -13.692 1.00 84.94 108 GLY A O 1
ATOM 833 N N . GLU A 1 109 ? 31.619 -1.088 -12.640 1.00 88.06 109 GLU A N 1
ATOM 834 C CA . GLU A 1 109 ? 31.898 -1.515 -11.269 1.00 88.06 109 GLU A CA 1
ATOM 835 C C . GLU A 1 109 ? 30.752 -2.374 -10.730 1.00 88.06 109 GLU A C 1
ATOM 837 O O . GLU A 1 109 ? 29.582 -2.096 -10.990 1.00 88.06 109 GLU A O 1
ATOM 842 N N . ILE A 1 110 ? 31.083 -3.423 -9.971 1.00 88.12 110 ILE A N 1
ATOM 843 C CA . ILE A 1 110 ? 30.075 -4.218 -9.262 1.00 88.12 110 ILE A CA 1
ATOM 844 C C . ILE A 1 110 ? 29.650 -3.421 -8.031 1.00 88.12 110 ILE A C 1
ATOM 846 O O . ILE A 1 110 ? 30.445 -3.215 -7.114 1.00 88.12 110 ILE A O 1
ATOM 850 N N . VAL A 1 111 ? 28.398 -2.988 -8.029 1.00 84.19 111 VAL A N 1
ATOM 851 C CA . VAL A 1 111 ? 27.735 -2.330 -6.906 1.00 84.19 111 VAL A CA 1
ATOM 852 C C . VAL A 1 111 ? 26.664 -3.244 -6.337 1.00 84.19 111 VAL A C 1
ATOM 854 O O . VAL A 1 111 ? 26.113 -4.102 -7.025 1.00 84.19 111 VAL A O 1
ATOM 857 N N . SER A 1 112 ? 26.424 -3.074 -5.044 1.00 84.62 112 SER A N 1
ATOM 858 C CA . SER A 1 112 ? 25.555 -3.914 -4.240 1.00 84.62 112 SER A CA 1
ATOM 859 C C . SER A 1 112 ? 24.478 -3.027 -3.631 1.00 84.62 112 SER A C 1
ATOM 861 O O . SER A 1 112 ? 24.786 -2.187 -2.782 1.00 84.62 112 SER A O 1
ATOM 863 N N . ASP A 1 113 ? 23.237 -3.195 -4.080 1.00 80.50 113 ASP A N 1
ATOM 864 C CA . ASP A 1 113 ? 22.102 -2.411 -3.604 1.00 80.50 113 ASP A CA 1
ATOM 865 C C . ASP A 1 113 ? 21.173 -3.264 -2.755 1.00 80.50 113 ASP A C 1
ATOM 867 O O . ASP A 1 113 ? 20.816 -4.392 -3.097 1.00 80.50 113 ASP A O 1
ATOM 871 N N . PHE A 1 114 ? 20.757 -2.695 -1.627 1.00 81.62 114 PHE A N 1
ATOM 872 C CA . PHE A 1 114 ? 19.706 -3.274 -0.810 1.00 81.62 114 PHE A CA 1
ATOM 873 C C . PHE A 1 114 ? 18.347 -2.863 -1.366 1.00 81.62 114 PHE A C 1
ATOM 875 O O . PHE A 1 114 ? 18.001 -1.677 -1.363 1.00 81.62 114 PHE A O 1
ATOM 882 N N . ILE A 1 115 ? 17.568 -3.850 -1.791 1.00 81.12 115 ILE A N 1
ATOM 883 C CA . ILE A 1 115 ? 16.228 -3.654 -2.331 1.00 81.12 115 ILE A CA 1
ATOM 884 C C . ILE A 1 115 ? 15.198 -4.360 -1.454 1.00 81.12 115 ILE A C 1
ATOM 886 O O . ILE A 1 115 ? 15.496 -5.341 -0.775 1.00 81.12 115 ILE A O 1
ATOM 890 N N . MET A 1 116 ? 13.982 -3.816 -1.421 1.00 82.06 116 MET A N 1
ATOM 891 C CA . MET A 1 116 ? 12.912 -4.320 -0.550 1.00 82.06 116 MET A CA 1
ATOM 892 C C . MET A 1 116 ? 12.131 -5.481 -1.170 1.00 82.06 116 MET A C 1
ATOM 894 O O . MET A 1 116 ? 11.508 -6.248 -0.444 1.00 82.06 116 MET A O 1
ATOM 898 N N . GLY A 1 117 ? 12.191 -5.616 -2.489 1.00 86.25 117 GLY A N 1
ATOM 899 C CA . GLY A 1 117 ? 11.568 -6.666 -3.273 1.00 86.25 117 GLY A CA 1
ATOM 900 C C . GLY A 1 117 ? 11.978 -6.501 -4.730 1.00 86.25 117 GLY A C 1
ATOM 901 O O . GLY A 1 117 ? 12.457 -5.430 -5.122 1.00 86.25 117 GLY A O 1
ATOM 902 N N . TYR A 1 118 ? 11.865 -7.574 -5.506 1.00 85.50 118 TYR A N 1
ATOM 903 C CA . TYR A 1 118 ? 12.110 -7.509 -6.939 1.00 85.50 118 TYR A CA 1
ATOM 904 C C . TYR A 1 118 ? 11.333 -8.564 -7.712 1.00 85.50 118 TYR A C 1
ATOM 906 O O . TYR A 1 118 ? 11.183 -9.709 -7.272 1.00 85.50 118 TYR A O 1
ATOM 914 N N . THR A 1 119 ? 10.920 -8.188 -8.917 1.00 87.25 119 THR A N 1
ATOM 915 C CA . THR A 1 119 ? 10.284 -9.075 -9.886 1.00 87.25 119 THR A CA 1
ATOM 916 C C . THR A 1 119 ? 11.029 -8.992 -11.215 1.00 87.25 119 THR A C 1
ATOM 918 O O . THR A 1 119 ? 11.078 -7.933 -11.840 1.00 87.25 119 THR A O 1
ATOM 921 N N . TRP A 1 120 ? 11.581 -10.115 -11.683 1.00 84.56 120 TRP A N 1
ATOM 922 C CA . TRP A 1 120 ? 12.191 -10.218 -13.010 1.00 84.56 120 TRP A CA 1
ATOM 923 C C . TRP A 1 120 ? 11.214 -10.821 -14.009 1.00 84.56 120 TRP A C 1
ATOM 925 O O . TRP A 1 120 ? 10.549 -11.820 -13.725 1.00 84.56 120 TRP A O 1
ATOM 935 N N . TYR A 1 121 ? 11.203 -10.283 -15.224 1.00 85.00 121 TYR A N 1
ATOM 936 C CA . TYR A 1 121 ? 10.435 -10.845 -16.325 1.00 85.00 121 TYR A CA 1
ATOM 937 C C . TYR A 1 121 ? 11.222 -10.866 -17.639 1.00 85.00 121 TYR A C 1
ATOM 939 O O . TYR A 1 121 ? 11.908 -9.912 -18.005 1.00 85.00 121 TYR A O 1
ATOM 947 N N . ASN A 1 122 ? 11.116 -11.984 -18.357 1.00 70.62 122 ASN A N 1
ATOM 948 C CA . ASN A 1 122 ? 11.708 -12.198 -19.664 1.00 70.62 122 ASN A CA 1
ATOM 949 C C . ASN A 1 122 ? 10.802 -11.634 -20.750 1.00 70.62 122 ASN A C 1
ATOM 951 O O . ASN A 1 122 ? 9.782 -12.201 -21.141 1.00 70.62 122 ASN A O 1
ATOM 955 N N . ARG A 1 123 ? 11.246 -10.473 -21.202 1.00 57.41 123 ARG A N 1
ATOM 956 C CA . ARG A 1 123 ? 11.042 -9.762 -22.462 1.00 57.41 123 ARG A CA 1
ATOM 957 C C . ARG A 1 123 ? 11.327 -8.321 -22.060 1.00 57.41 123 ARG A C 1
ATOM 959 O O . ARG A 1 123 ? 10.710 -7.866 -21.094 1.00 57.41 123 ARG A O 1
ATOM 966 N N . PRO A 1 124 ? 12.225 -7.582 -22.743 1.00 57.22 124 PRO A N 1
ATOM 967 C CA . PRO A 1 124 ? 12.132 -6.136 -22.621 1.00 57.22 124 PRO A CA 1
ATOM 968 C C . PRO A 1 124 ? 10.671 -5.812 -22.915 1.00 57.22 124 PRO A C 1
ATOM 970 O O . PRO A 1 124 ? 10.125 -6.383 -23.862 1.00 57.22 124 PRO A O 1
ATOM 973 N N . ALA A 1 125 ? 10.024 -5.009 -22.071 1.00 57.50 125 ALA A N 1
ATOM 974 C CA . ALA A 1 125 ? 8.751 -4.402 -22.419 1.00 57.50 125 ALA A CA 1
ATOM 975 C C . ALA A 1 125 ? 8.960 -3.790 -23.808 1.00 57.50 125 ALA A C 1
ATOM 977 O O . ALA A 1 125 ? 9.618 -2.761 -23.946 1.00 57.50 125 ALA A O 1
ATOM 978 N N . SER A 1 126 ? 8.558 -4.522 -24.851 1.00 57.06 126 SER A N 1
ATOM 979 C CA . SER A 1 126 ? 9.032 -4.268 -26.216 1.00 57.06 126 SER A CA 1
ATOM 980 C C . SER A 1 126 ? 8.499 -2.935 -26.714 1.00 57.06 126 SER A C 1
ATOM 982 O O . SER A 1 126 ? 9.016 -2.354 -27.663 1.00 57.06 126 SER A O 1
ATOM 984 N N . GLU A 1 127 ? 7.481 -2.448 -26.014 1.00 74.31 127 GLU A N 1
ATOM 985 C CA . GLU A 1 127 ? 6.837 -1.181 -26.207 1.00 74.31 127 GLU A CA 1
ATOM 986 C C . GLU A 1 127 ? 6.852 -0.414 -24.873 1.00 74.31 127 GLU A C 1
ATOM 988 O O . GLU A 1 127 ? 6.474 -0.977 -23.838 1.00 74.31 127 GLU A O 1
ATOM 993 N N . PRO A 1 128 ? 7.258 0.871 -24.871 1.00 78.31 128 PRO A N 1
ATOM 994 C CA . PRO A 1 128 ? 7.373 1.666 -23.653 1.00 78.31 128 PRO A CA 1
ATOM 995 C C . PRO A 1 128 ? 6.110 1.622 -22.784 1.00 78.31 128 PRO A C 1
ATOM 997 O O . PRO A 1 128 ? 6.204 1.440 -21.576 1.00 78.31 128 PRO A O 1
ATOM 1000 N N . TRP A 1 129 ? 4.913 1.677 -23.378 1.00 80.25 129 TRP A N 1
ATOM 1001 C CA . TRP A 1 129 ? 3.657 1.647 -22.621 1.00 80.25 129 TRP A CA 1
ATOM 1002 C C . TRP A 1 129 ? 3.508 0.414 -21.715 1.00 80.25 129 TRP A C 1
ATOM 1004 O O . TRP A 1 129 ? 2.921 0.551 -20.644 1.00 80.25 129 TRP A O 1
ATOM 1014 N N . MET A 1 130 ? 4.054 -0.754 -22.080 1.00 84.19 130 MET A N 1
ATOM 1015 C CA . MET A 1 130 ? 4.013 -1.947 -21.225 1.00 84.19 130 MET A CA 1
ATOM 1016 C C . MET A 1 130 ? 4.826 -1.728 -19.945 1.00 84.19 130 MET A C 1
ATOM 1018 O O . MET A 1 130 ? 4.344 -2.033 -18.858 1.00 84.19 130 MET A O 1
ATOM 1022 N N . ALA A 1 131 ? 6.017 -1.128 -20.061 1.00 82.69 131 ALA A N 1
ATOM 1023 C CA . ALA A 1 131 ? 6.853 -0.785 -18.910 1.00 82.69 131 ALA A CA 1
ATOM 1024 C C . ALA A 1 131 ? 6.134 0.202 -17.984 1.00 82.69 131 ALA A C 1
ATOM 1026 O O . ALA A 1 131 ? 6.122 0.009 -16.775 1.00 82.69 131 ALA A O 1
ATOM 1027 N N . ALA A 1 132 ? 5.458 1.213 -18.545 1.00 83.25 132 ALA A N 1
ATOM 1028 C CA . ALA A 1 132 ? 4.667 2.146 -17.743 1.00 83.25 132 ALA A CA 1
ATOM 1029 C C . ALA A 1 132 ? 3.510 1.460 -16.998 1.00 83.25 132 ALA A C 1
ATOM 1031 O O . ALA A 1 132 ? 3.260 1.794 -15.843 1.00 83.25 132 ALA A O 1
ATOM 1032 N N . HIS A 1 133 ? 2.816 0.508 -17.633 1.00 86.12 133 HIS A N 1
ATOM 1033 C CA . HIS A 1 133 ? 1.723 -0.230 -16.991 1.00 86.12 133 HIS A CA 1
ATOM 1034 C C . HIS A 1 133 ? 2.222 -1.127 -15.862 1.00 86.12 133 HIS A C 1
ATOM 1036 O O . HIS A 1 133 ? 1.606 -1.149 -14.801 1.00 86.12 133 HIS A O 1
ATOM 1042 N N . ILE A 1 134 ? 3.336 -1.829 -16.076 1.00 89.56 134 ILE A N 1
ATOM 1043 C CA . ILE A 1 134 ? 3.960 -2.653 -15.039 1.00 89.56 134 ILE A CA 1
ATOM 1044 C C . ILE A 1 134 ? 4.391 -1.749 -13.879 1.00 89.56 134 ILE A C 1
ATOM 1046 O O . ILE A 1 134 ? 3.920 -1.943 -12.768 1.00 89.56 134 ILE A O 1
ATOM 1050 N N . SER A 1 135 ? 5.143 -0.675 -14.147 1.00 88.19 135 SER A N 1
ATOM 1051 C CA . SER A 1 135 ? 5.630 0.243 -13.109 1.00 88.19 135 SER A CA 1
ATOM 1052 C C . SER A 1 135 ? 4.530 0.928 -12.291 1.00 88.19 135 SER A C 1
ATOM 1054 O O . SER A 1 135 ? 4.730 1.203 -11.113 1.00 88.19 135 SER A O 1
ATOM 1056 N N . ILE A 1 136 ? 3.364 1.233 -12.872 1.00 89.44 136 ILE A N 1
ATOM 1057 C CA . ILE A 1 136 ? 2.272 1.885 -12.126 1.00 89.44 136 ILE A CA 1
ATOM 1058 C C . ILE A 1 136 ? 1.352 0.892 -11.400 1.00 89.44 136 ILE A C 1
ATOM 1060 O O . ILE A 1 136 ? 0.618 1.296 -10.494 1.00 89.44 136 ILE A O 1
ATOM 1064 N N . ALA A 1 137 ? 1.371 -0.394 -11.769 1.00 91.62 137 ALA A N 1
ATOM 1065 C CA . ALA A 1 137 ? 0.482 -1.410 -11.205 1.00 91.62 137 ALA A CA 1
ATOM 1066 C C . ALA A 1 137 ? 0.550 -1.521 -9.668 1.00 91.62 137 ALA A C 1
ATOM 1068 O O . ALA A 1 137 ? -0.518 -1.605 -9.045 1.00 91.62 137 ALA A O 1
ATOM 1069 N N . PRO A 1 138 ? 1.727 -1.428 -9.022 1.00 91.00 138 PRO A N 1
ATOM 1070 C CA . PRO A 1 138 ? 1.787 -1.435 -7.568 1.00 91.00 138 PRO A CA 1
ATOM 1071 C C . PRO A 1 138 ? 1.137 -0.218 -6.935 1.00 91.00 138 PRO A C 1
ATOM 1073 O O . PRO A 1 138 ? 0.354 -0.378 -6.009 1.00 91.00 138 PRO A O 1
ATOM 1076 N N . TYR A 1 139 ? 1.333 0.985 -7.479 1.00 90.00 139 TYR A N 1
ATOM 1077 C CA . TYR A 1 139 ? 0.670 2.186 -6.959 1.00 90.00 139 TYR A CA 1
ATOM 1078 C C . TYR A 1 139 ? -0.859 2.079 -7.027 1.00 90.00 139 TYR A C 1
ATOM 1080 O O . TYR A 1 139 ? -1.555 2.507 -6.106 1.00 90.00 139 TYR A O 1
ATOM 1088 N N . LEU A 1 140 ? -1.398 1.491 -8.101 1.00 89.75 140 LEU A N 1
ATOM 1089 C CA . LEU A 1 140 ? -2.836 1.223 -8.207 1.00 89.75 140 LEU A CA 1
ATOM 1090 C C . LEU A 1 140 ? -3.289 0.191 -7.171 1.00 89.75 140 LEU A C 1
ATOM 1092 O O . LEU A 1 140 ? -4.321 0.375 -6.527 1.00 89.75 140 LEU A O 1
ATOM 1096 N N . THR A 1 141 ? -2.504 -0.866 -6.982 1.00 90.94 141 THR A N 1
ATOM 1097 C CA . THR A 1 141 ? -2.767 -1.907 -5.983 1.00 90.94 141 THR A CA 1
ATOM 1098 C C . THR A 1 141 ? -2.762 -1.329 -4.566 1.00 90.94 141 THR A C 1
ATOM 1100 O O . THR A 1 141 ? -3.679 -1.602 -3.794 1.00 90.94 141 THR A O 1
ATOM 1103 N N . ASP A 1 142 ? -1.813 -0.450 -4.251 1.00 91.00 142 ASP A N 1
ATOM 1104 C CA . ASP A 1 142 ? -1.697 0.243 -2.966 1.00 91.00 142 ASP A CA 1
ATOM 1105 C C . ASP A 1 142 ? -2.944 1.069 -2.660 1.00 91.00 142 ASP A C 1
ATOM 1107 O O . ASP A 1 142 ? -3.516 0.973 -1.571 1.00 91.00 142 ASP A O 1
ATOM 1111 N N . ILE A 1 143 ? -3.399 1.846 -3.648 1.00 90.94 143 ILE A N 1
ATOM 1112 C CA . ILE A 1 143 ? -4.617 2.652 -3.550 1.00 90.94 143 ILE A CA 1
ATOM 1113 C C . ILE A 1 143 ? -5.834 1.746 -3.341 1.00 90.94 143 ILE A C 1
ATOM 1115 O O . ILE A 1 143 ? -6.673 2.038 -2.490 1.00 90.94 143 ILE A O 1
ATOM 1119 N N . LEU A 1 144 ? -5.943 0.640 -4.081 1.00 92.19 144 LEU A N 1
ATOM 1120 C CA . LEU A 1 144 ? -7.073 -0.282 -3.964 1.00 92.19 144 LEU A CA 1
ATOM 1121 C C . LEU A 1 144 ? -7.113 -0.981 -2.604 1.00 92.19 144 LEU A C 1
ATOM 1123 O O . LEU A 1 144 ? -8.183 -1.064 -2.003 1.00 92.19 144 LEU A O 1
ATOM 1127 N N . ILE A 1 145 ? -5.975 -1.458 -2.094 1.00 92.75 145 ILE A N 1
ATOM 1128 C CA . ILE A 1 145 ? -5.888 -2.057 -0.754 1.00 92.75 145 ILE A CA 1
ATOM 1129 C C . ILE A 1 145 ? -6.308 -1.025 0.291 1.00 92.75 145 ILE A C 1
ATOM 1131 O O . ILE A 1 145 ? -7.178 -1.318 1.115 1.00 92.75 145 ILE A O 1
ATOM 1135 N N . PHE A 1 146 ? -5.763 0.191 0.202 1.00 95.75 146 PHE A N 1
ATOM 1136 C CA . PHE A 1 146 ? -6.091 1.281 1.112 1.00 95.75 146 PHE A CA 1
ATOM 1137 C C . PHE A 1 146 ? -7.592 1.583 1.119 1.00 95.75 146 PHE A C 1
ATOM 1139 O O . PHE A 1 146 ? -8.223 1.582 2.176 1.00 95.75 146 PHE A O 1
ATOM 1146 N N . VAL A 1 147 ? -8.177 1.828 -0.058 1.00 93.62 147 VAL A N 1
ATOM 1147 C CA . VAL A 1 147 ? -9.591 2.198 -0.200 1.00 93.62 147 VAL A CA 1
ATOM 1148 C C . VAL A 1 147 ? -10.495 1.067 0.278 1.00 93.62 147 VAL A C 1
ATOM 1150 O O . VAL A 1 147 ? -11.445 1.326 1.011 1.00 93.62 147 VAL A O 1
ATOM 1153 N N . ASN A 1 148 ? -10.195 -0.187 -0.067 1.00 93.12 148 ASN A N 1
ATOM 1154 C CA . ASN A 1 148 ? -10.981 -1.325 0.405 1.00 93.12 148 ASN A CA 1
ATOM 1155 C C . ASN A 1 148 ? -10.941 -1.447 1.933 1.00 93.12 148 ASN A C 1
ATOM 1157 O O . ASN A 1 148 ? -11.988 -1.611 2.557 1.00 93.12 148 ASN A O 1
ATOM 1161 N N . CYS A 1 149 ? -9.768 -1.313 2.553 1.00 95.06 149 CYS A N 1
ATOM 1162 C CA . CYS A 1 149 ? -9.645 -1.376 4.010 1.00 95.06 149 CYS A CA 1
ATOM 1163 C C . CYS A 1 149 ? -10.359 -0.203 4.692 1.00 95.06 149 CYS A C 1
ATOM 1165 O O . CYS A 1 149 ? -11.048 -0.397 5.694 1.00 95.06 149 CYS A O 1
ATOM 1167 N N . ASP A 1 150 ? -10.272 0.994 4.115 1.00 96.50 150 ASP A N 1
ATOM 1168 C CA . ASP A 1 150 ? -10.985 2.171 4.599 1.00 96.50 150 ASP A CA 1
ATOM 1169 C C . ASP A 1 150 ? -12.512 2.009 4.511 1.00 96.50 150 ASP A C 1
ATOM 1171 O O . ASP A 1 150 ? -13.223 2.315 5.469 1.00 96.50 150 ASP A O 1
ATOM 1175 N N . LEU A 1 151 ? -13.028 1.472 3.400 1.00 92.00 151 LEU A N 1
ATOM 1176 C CA . LEU A 1 151 ? -14.453 1.173 3.227 1.00 92.00 151 LEU A CA 1
ATOM 1177 C C . LEU A 1 151 ? -14.925 0.085 4.196 1.00 92.00 151 LEU A C 1
ATOM 1179 O O . LEU A 1 151 ? -15.985 0.231 4.811 1.00 92.00 151 LEU A O 1
ATOM 1183 N N . LEU A 1 152 ? -14.130 -0.973 4.386 1.00 91.88 152 LEU A N 1
ATOM 1184 C CA . LEU A 1 152 ? -14.418 -2.020 5.365 1.00 91.88 152 LEU A CA 1
ATOM 1185 C C . LEU A 1 152 ? -14.504 -1.435 6.778 1.00 91.88 152 LEU A C 1
ATOM 1187 O O . LEU A 1 152 ? -15.495 -1.672 7.461 1.00 91.88 152 LEU A O 1
ATOM 1191 N N . LEU A 1 153 ? -13.539 -0.617 7.200 1.00 91.88 153 LEU A N 1
ATOM 1192 C CA . LEU A 1 153 ? -13.552 0.043 8.514 1.00 91.88 153 LEU A CA 1
ATOM 1193 C C . LEU A 1 153 ? -14.661 1.095 8.654 1.00 91.88 153 LEU A C 1
ATOM 1195 O O .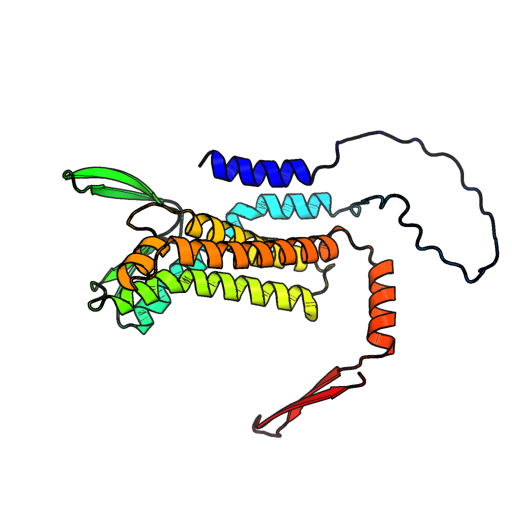 LEU A 1 153 ? -15.146 1.376 9.756 1.00 91.88 153 LEU A O 1
ATOM 1199 N N . GLN A 1 154 ? -15.068 1.716 7.550 1.00 91.44 154 GLN A N 1
ATOM 1200 C CA . GLN A 1 154 ? -16.141 2.698 7.556 1.00 91.44 154 GLN A CA 1
ATOM 1201 C C . GLN A 1 154 ? -17.511 2.036 7.737 1.00 91.44 154 GLN A C 1
ATOM 1203 O O . GLN A 1 154 ? -18.297 2.521 8.556 1.00 91.44 154 GLN A O 1
ATOM 1208 N N . TYR A 1 155 ? -17.782 0.951 7.005 1.00 87.50 155 TYR A N 1
ATOM 1209 C CA . TYR A 1 155 ? -19.146 0.452 6.806 1.00 87.50 155 TYR A CA 1
ATOM 1210 C C . TYR A 1 155 ? -19.399 -0.980 7.279 1.00 87.50 155 TYR A C 1
ATOM 1212 O O . TYR A 1 155 ? -20.535 -1.298 7.618 1.00 87.50 155 TYR A O 1
ATOM 1220 N N . VAL A 1 156 ? -18.383 -1.843 7.306 1.00 87.69 156 VAL A N 1
ATOM 1221 C CA . VAL A 1 156 ? -18.580 -3.294 7.473 1.00 87.69 156 VAL A CA 1
ATOM 1222 C C . VAL A 1 156 ? -18.069 -3.780 8.824 1.00 87.69 156 VAL A C 1
ATOM 1224 O O . VAL A 1 156 ? -18.780 -4.449 9.569 1.00 87.69 156 VAL A O 1
ATOM 1227 N N . VAL A 1 157 ? -16.830 -3.435 9.148 1.00 86.19 157 VAL A N 1
ATOM 1228 C CA . VAL A 1 157 ? -16.117 -3.934 10.317 1.00 86.19 157 VAL A CA 1
ATOM 1229 C C . VAL A 1 157 ? -16.424 -3.055 11.513 1.00 86.19 157 VAL A C 1
ATOM 1231 O O . VAL A 1 157 ? -16.416 -1.830 11.420 1.00 86.19 157 VAL A O 1
ATOM 1234 N N . ASP A 1 158 ? -16.676 -3.681 12.661 1.00 85.25 158 ASP A N 1
ATOM 1235 C CA . ASP A 1 158 ? -16.769 -2.959 13.920 1.00 85.25 158 ASP A CA 1
ATOM 1236 C C . ASP A 1 158 ? -15.373 -2.412 14.308 1.00 85.25 158 ASP A C 1
ATOM 1238 O O . ASP A 1 158 ? -14.465 -3.217 14.524 1.00 85.25 158 ASP A O 1
ATOM 1242 N N . PRO A 1 159 ? -15.183 -1.084 14.457 1.00 85.12 159 PRO A N 1
ATOM 1243 C CA . PRO A 1 159 ? -13.996 -0.453 15.039 1.00 85.12 159 PRO A CA 1
ATOM 1244 C C . PRO A 1 159 ? -13.499 -1.051 16.360 1.00 85.12 159 PRO A C 1
ATOM 1246 O O . PRO A 1 159 ? -12.369 -0.781 16.752 1.00 85.12 159 PRO A O 1
ATOM 1249 N N . HIS A 1 160 ? -14.327 -1.809 17.083 1.00 82.38 160 HIS A N 1
ATOM 1250 C CA . HIS A 1 160 ? -13.936 -2.473 18.331 1.00 82.38 160 HIS A CA 1
ATOM 1251 C C . HIS A 1 160 ? -13.698 -3.976 18.200 1.00 82.38 160 HIS A C 1
ATOM 1253 O O . HIS A 1 160 ? -13.474 -4.628 19.219 1.00 82.38 160 HIS A O 1
ATOM 1259 N N . SER A 1 161 ? -13.776 -4.515 16.986 1.00 86.31 161 SER A N 1
ATOM 1260 C CA . SER A 1 161 ? -13.353 -5.881 16.703 1.00 86.31 161 SER A CA 1
ATOM 1261 C C . SER A 1 161 ? -11.831 -5.983 16.699 1.00 86.31 161 SER A C 1
ATOM 1263 O O . SER A 1 161 ? -11.135 -5.025 16.351 1.00 86.31 161 SER A O 1
ATOM 1265 N N . ASP A 1 162 ? -11.324 -7.176 16.999 1.00 84.00 162 ASP A N 1
ATOM 1266 C CA . ASP A 1 162 ? -9.888 -7.457 16.954 1.00 84.00 162 ASP A CA 1
ATOM 1267 C C . ASP A 1 162 ? -9.304 -7.262 15.553 1.00 84.00 162 ASP A C 1
ATOM 1269 O O . ASP A 1 162 ? -8.126 -6.958 15.439 1.00 84.00 162 ASP A O 1
ATOM 1273 N N . GLY A 1 163 ? -10.116 -7.372 14.493 1.00 86.56 163 GLY A N 1
ATOM 1274 C CA . GLY A 1 163 ? -9.689 -7.177 13.106 1.00 86.56 163 GLY A CA 1
ATOM 1275 C C . GLY A 1 163 ? -9.501 -5.712 12.694 1.00 86.56 163 GLY A C 1
ATOM 1276 O O . GLY A 1 163 ? -8.733 -5.438 11.772 1.00 86.56 163 GLY A O 1
ATOM 1277 N N . ALA A 1 164 ? -10.148 -4.754 13.367 1.00 91.44 164 ALA A N 1
ATOM 1278 C CA . ALA A 1 164 ? -10.070 -3.346 12.971 1.00 91.44 164 ALA A CA 1
ATOM 1279 C C . ALA A 1 164 ? -8.644 -2.755 13.075 1.00 91.44 164 ALA A C 1
ATOM 1281 O O . ALA A 1 164 ? -8.202 -2.117 12.115 1.00 91.44 164 ALA A O 1
ATOM 1282 N N . PRO A 1 165 ? -7.873 -3.005 14.155 1.00 90.81 165 PRO A N 1
ATOM 1283 C CA . PRO A 1 165 ? -6.462 -2.629 14.220 1.00 90.81 165 PRO A CA 1
ATOM 1284 C C . PRO A 1 165 ? -5.601 -3.216 13.092 1.00 90.81 165 PRO A C 1
ATOM 1286 O O . PRO A 1 165 ? -4.744 -2.505 12.575 1.00 90.81 165 PRO A O 1
ATOM 1289 N N . PHE A 1 166 ? -5.845 -4.466 12.675 1.00 91.31 166 PHE A N 1
ATOM 1290 C CA . PHE A 1 166 ? -5.095 -5.110 11.585 1.00 91.31 166 PHE A CA 1
ATOM 1291 C C . PHE A 1 166 ? -5.387 -4.453 10.235 1.00 91.31 166 PHE A C 1
ATOM 1293 O O . PHE A 1 166 ? -4.460 -4.169 9.479 1.00 91.31 166 PHE A O 1
ATOM 1300 N N . LEU A 1 167 ? -6.660 -4.168 9.942 1.00 93.00 167 LEU A N 1
ATOM 1301 C CA . LEU A 1 167 ? -7.053 -3.474 8.712 1.00 93.00 167 LEU A CA 1
ATOM 1302 C C . LEU A 1 167 ? -6.485 -2.056 8.651 1.00 93.00 167 LEU A C 1
ATOM 1304 O O . LEU A 1 167 ? -6.063 -1.613 7.588 1.00 93.00 167 LEU A O 1
ATOM 1308 N N . LEU A 1 168 ? -6.425 -1.355 9.786 1.00 95.00 168 LEU A N 1
ATOM 1309 C CA . LEU A 1 168 ? -5.799 -0.038 9.847 1.00 95.00 168 LEU A CA 1
ATOM 1310 C C . LEU A 1 168 ? -4.278 -0.134 9.652 1.00 95.00 168 LEU A C 1
ATOM 1312 O O . LEU A 1 168 ? -3.726 0.560 8.801 1.00 95.00 168 LEU A O 1
ATOM 1316 N N . ALA A 1 169 ? -3.591 -0.982 10.420 1.00 93.38 169 ALA A N 1
ATOM 1317 C CA . ALA A 1 169 ? -2.134 -1.076 10.382 1.00 93.38 169 ALA A CA 1
ATOM 1318 C C . ALA A 1 169 ? -1.629 -1.657 9.053 1.00 93.38 169 ALA A C 1
ATOM 1320 O O . ALA A 1 169 ? -0.907 -0.982 8.321 1.00 93.38 169 ALA A O 1
ATOM 1321 N N . GLY A 1 170 ? -2.044 -2.876 8.711 1.00 90.25 170 GLY A N 1
ATOM 1322 C CA . GLY A 1 170 ? -1.572 -3.571 7.514 1.00 90.25 170 GLY A CA 1
ATOM 1323 C C . GLY A 1 170 ? -2.281 -3.150 6.229 1.00 90.25 170 GLY A C 1
ATOM 1324 O O . GLY A 1 170 ? -1.675 -3.183 5.165 1.00 90.25 170 GLY A O 1
ATOM 1325 N N . GLY A 1 171 ? -3.548 -2.741 6.311 1.00 93.06 171 GLY A N 1
ATOM 1326 C CA . GLY A 1 171 ? -4.373 -2.429 5.141 1.00 93.06 171 GLY A CA 1
ATOM 1327 C C . GLY A 1 171 ? -4.429 -0.951 4.753 1.00 93.06 171 GLY A C 1
ATOM 1328 O O . GLY A 1 171 ? -4.802 -0.638 3.627 1.00 93.06 171 GLY A O 1
ATOM 1329 N N . MET A 1 172 ? -4.053 -0.032 5.647 1.00 96.31 172 MET A N 1
ATOM 1330 C CA . MET A 1 172 ? -4.042 1.406 5.350 1.00 96.31 172 MET A CA 1
ATOM 1331 C C . MET A 1 172 ? -2.676 2.045 5.604 1.00 96.31 172 MET A C 1
ATOM 1333 O O . MET A 1 172 ? -2.127 2.687 4.710 1.00 96.31 172 MET A O 1
ATOM 1337 N N . ILE A 1 173 ? -2.094 1.860 6.794 1.00 95.38 173 ILE A N 1
ATOM 1338 C CA . ILE A 1 173 ? -0.826 2.506 7.165 1.00 95.38 173 ILE A CA 1
ATOM 1339 C C . ILE A 1 173 ? 0.339 1.941 6.348 1.00 95.38 173 ILE A C 1
ATOM 1341 O O . ILE A 1 173 ? 1.085 2.722 5.762 1.00 95.38 173 ILE A O 1
ATOM 1345 N N . THR A 1 174 ? 0.498 0.617 6.267 1.00 92.81 174 THR A N 1
ATOM 1346 C CA . THR A 1 174 ? 1.600 0.001 5.508 1.00 92.81 174 THR A CA 1
ATOM 1347 C C . THR A 1 174 ? 1.590 0.391 4.018 1.00 92.81 174 THR A C 1
ATOM 1349 O O . THR A 1 174 ? 2.624 0.886 3.558 1.00 92.81 174 THR A O 1
ATOM 1352 N N . PRO A 1 175 ? 0.463 0.291 3.275 1.00 92.50 175 PRO A N 1
ATOM 1353 C CA . PRO A 1 175 ? 0.392 0.771 1.895 1.00 92.50 175 PRO A CA 1
ATOM 1354 C C . PRO A 1 175 ? 0.697 2.262 1.764 1.00 92.50 175 PRO A C 1
ATOM 1356 O O . PRO A 1 175 ? 1.433 2.655 0.869 1.00 92.50 175 PRO A O 1
ATOM 1359 N N . LEU A 1 176 ? 0.200 3.103 2.681 1.00 94.69 176 LEU A N 1
ATOM 1360 C CA . LEU A 1 176 ? 0.493 4.539 2.664 1.00 94.69 176 LEU A CA 1
ATOM 1361 C C . LEU A 1 176 ? 1.992 4.821 2.839 1.00 94.69 176 LEU A C 1
ATOM 1363 O O . LEU A 1 176 ? 2.551 5.650 2.121 1.00 94.69 176 LEU A O 1
ATOM 1367 N N . VAL A 1 177 ? 2.653 4.141 3.780 1.00 91.69 177 VAL A N 1
ATOM 1368 C CA . VAL A 1 177 ? 4.096 4.296 4.014 1.00 91.69 177 VAL A CA 1
ATOM 1369 C C . VAL A 1 177 ? 4.884 3.904 2.768 1.00 91.69 177 VAL A C 1
ATOM 1371 O O . VAL A 1 177 ? 5.776 4.652 2.363 1.00 91.69 177 VAL A O 1
ATOM 1374 N N . ASN A 1 178 ? 4.545 2.779 2.137 1.00 88.56 178 ASN A N 1
ATOM 1375 C CA . ASN A 1 178 ? 5.227 2.350 0.922 1.00 88.56 178 ASN A CA 1
ATOM 1376 C C . ASN A 1 178 ? 4.948 3.276 -0.266 1.00 88.56 178 ASN A C 1
ATOM 1378 O O . ASN A 1 178 ? 5.884 3.684 -0.945 1.00 88.56 178 ASN A O 1
ATOM 1382 N N . PHE A 1 179 ? 3.698 3.698 -0.457 1.00 90.81 179 PHE A N 1
ATOM 1383 C CA . PHE A 1 179 ? 3.313 4.664 -1.483 1.00 90.81 179 PHE A CA 1
ATOM 1384 C C . PHE A 1 179 ? 4.132 5.958 -1.358 1.00 90.81 179 PHE A C 1
ATOM 1386 O O . PHE A 1 179 ? 4.730 6.428 -2.328 1.00 90.81 179 PHE A O 1
ATOM 1393 N N . VAL A 1 180 ? 4.243 6.509 -0.142 1.00 91.88 180 VAL A N 1
ATOM 1394 C CA . VAL A 1 180 ? 5.062 7.700 0.130 1.00 91.88 180 VAL A CA 1
ATOM 1395 C C . VAL A 1 180 ? 6.549 7.416 -0.093 1.00 91.88 180 VAL A C 1
ATOM 1397 O O . VAL A 1 180 ? 7.237 8.254 -0.678 1.00 91.88 180 VAL A O 1
ATOM 1400 N N . ALA A 1 181 ? 7.067 6.262 0.329 1.00 87.75 181 ALA A N 1
ATOM 1401 C CA . ALA A 1 181 ? 8.458 5.889 0.077 1.00 87.75 181 ALA A CA 1
ATOM 1402 C C . ALA A 1 181 ? 8.758 5.819 -1.431 1.00 87.75 181 ALA A C 1
ATOM 1404 O O . ALA A 1 181 ? 9.729 6.425 -1.888 1.00 87.75 181 ALA A O 1
ATOM 1405 N N . GLY A 1 182 ? 7.876 5.185 -2.207 1.00 85.81 182 GLY A N 1
ATOM 1406 C CA . GLY A 1 182 ? 7.955 5.096 -3.661 1.00 85.81 182 GLY A CA 1
ATOM 1407 C C . GLY A 1 182 ? 7.904 6.466 -4.338 1.00 85.81 182 GLY A C 1
ATOM 1408 O O . GLY A 1 182 ? 8.720 6.745 -5.214 1.00 85.81 182 GLY A O 1
ATOM 1409 N N . LEU A 1 183 ? 7.016 7.372 -3.906 1.00 87.81 183 LEU A N 1
ATOM 1410 C CA . LEU A 1 183 ? 6.962 8.743 -4.444 1.00 87.81 183 LEU A CA 1
ATOM 1411 C C . LEU A 1 183 ? 8.301 9.490 -4.308 1.00 87.81 183 LEU A C 1
ATOM 1413 O O . LEU A 1 183 ? 8.693 10.269 -5.184 1.00 87.81 183 LEU A O 1
ATOM 1417 N N . ASN A 1 184 ? 9.016 9.232 -3.212 1.00 87.31 184 ASN A N 1
ATOM 1418 C CA . ASN A 1 184 ? 10.294 9.862 -2.888 1.00 87.31 184 ASN A CA 1
ATOM 1419 C C . ASN A 1 184 ? 11.521 9.066 -3.387 1.00 87.31 184 ASN A C 1
ATOM 1421 O O . ASN A 1 184 ? 12.652 9.493 -3.155 1.00 87.31 184 ASN A O 1
ATOM 1425 N N . CYS A 1 185 ? 11.333 7.938 -4.080 1.00 82.12 185 CYS A N 1
ATOM 1426 C CA . CYS A 1 185 ? 12.417 7.098 -4.599 1.00 82.12 185 CYS A CA 1
ATOM 1427 C C . CYS A 1 185 ? 13.088 7.768 -5.809 1.00 82.12 185 CYS A C 1
ATOM 1429 O O . CYS A 1 185 ? 12.484 7.866 -6.875 1.00 82.12 185 CYS A O 1
ATOM 1431 N N . MET A 1 186 ? 14.314 8.277 -5.656 1.00 71.69 186 MET A N 1
ATOM 1432 C CA . MET A 1 186 ? 15.011 9.061 -6.695 1.00 71.69 186 MET A CA 1
ATOM 1433 C C . MET A 1 186 ? 15.931 8.247 -7.618 1.00 71.69 186 MET A C 1
ATOM 1435 O O . MET A 1 186 ? 16.549 8.835 -8.495 1.00 71.69 186 MET A O 1
ATOM 1439 N N . GLY A 1 187 ? 16.033 6.931 -7.435 1.00 70.38 187 GLY A N 1
ATOM 1440 C CA . GLY A 1 187 ? 16.826 6.073 -8.317 1.00 70.38 187 GLY A CA 1
ATOM 1441 C C . GLY A 1 187 ? 16.247 5.973 -9.732 1.00 70.38 187 GLY A C 1
ATOM 1442 O O . GLY A 1 187 ? 15.030 6.072 -9.936 1.00 70.38 187 GLY A O 1
ATOM 1443 N N . ASP A 1 188 ? 17.129 5.732 -10.700 1.00 66.88 188 ASP A N 1
ATOM 1444 C CA . ASP A 1 188 ? 16.763 5.569 -12.113 1.00 66.88 188 ASP A CA 1
ATOM 1445 C C . ASP A 1 188 ? 15.868 4.343 -12.337 1.00 66.88 188 ASP A C 1
ATOM 1447 O O . ASP A 1 188 ? 14.974 4.372 -13.174 1.00 66.88 188 ASP A O 1
ATOM 1451 N N . ASN A 1 189 ? 16.028 3.313 -11.502 1.00 68.81 189 ASN A N 1
ATOM 1452 C CA . ASN A 1 189 ? 15.238 2.082 -11.547 1.00 68.81 189 ASN A CA 1
ATOM 1453 C C . ASN A 1 189 ? 13.952 2.131 -10.700 1.00 68.81 189 ASN A C 1
ATOM 1455 O O . ASN A 1 189 ? 13.286 1.109 -10.558 1.00 68.81 189 ASN A O 1
ATOM 1459 N N . CYS A 1 190 ? 13.595 3.276 -10.107 1.00 81.38 190 CYS A N 1
ATOM 1460 C CA . CYS A 1 190 ? 12.350 3.383 -9.346 1.00 81.38 190 CYS A CA 1
ATOM 1461 C C . CYS A 1 190 ? 11.137 3.417 -10.288 1.00 81.38 190 CYS A C 1
ATOM 1463 O O . CYS A 1 190 ? 11.143 4.120 -11.302 1.00 81.38 190 CYS A O 1
ATOM 1465 N N . ASP A 1 191 ? 10.047 2.767 -9.887 1.00 85.62 191 ASP A N 1
ATOM 1466 C CA . ASP A 1 191 ? 8.802 2.677 -10.657 1.00 85.62 191 ASP A CA 1
ATOM 1467 C C . ASP A 1 191 ? 8.267 4.027 -11.146 1.00 85.62 191 ASP A C 1
ATOM 1469 O O . ASP A 1 191 ? 7.891 4.180 -12.309 1.00 85.62 191 ASP A O 1
ATOM 1473 N N . LEU A 1 192 ? 8.299 5.053 -10.290 1.00 86.44 192 LEU A N 1
ATOM 1474 C CA . LEU A 1 192 ? 7.853 6.395 -10.663 1.00 86.44 192 LEU A CA 1
ATOM 1475 C C . LEU A 1 192 ? 8.748 7.052 -11.725 1.00 86.44 192 LEU A C 1
ATOM 1477 O O . LEU A 1 192 ? 8.254 7.796 -12.574 1.00 86.44 192 LEU A O 1
ATOM 1481 N N . THR A 1 193 ? 10.061 6.806 -11.661 1.00 84.62 193 THR A N 1
ATOM 1482 C CA . THR A 1 193 ? 11.035 7.313 -12.638 1.00 84.62 193 THR A CA 1
ATOM 1483 C C . THR A 1 193 ? 10.801 6.650 -13.990 1.00 84.62 193 THR A C 1
ATOM 1485 O O . THR A 1 193 ? 10.719 7.346 -15.005 1.00 84.62 193 THR A O 1
ATOM 1488 N N . ASN A 1 194 ? 10.602 5.331 -13.991 1.00 82.56 194 ASN A N 1
ATOM 1489 C CA . ASN A 1 194 ? 10.273 4.560 -15.186 1.00 82.56 194 ASN A CA 1
ATOM 1490 C C . ASN A 1 194 ? 8.956 5.039 -15.806 1.00 82.56 194 ASN A C 1
ATOM 1492 O O . ASN A 1 194 ? 8.914 5.377 -16.989 1.00 82.56 194 ASN A O 1
ATOM 1496 N N . PHE A 1 195 ? 7.902 5.183 -14.999 1.00 87.19 195 PHE A N 1
ATOM 1497 C CA . PHE A 1 195 ? 6.614 5.697 -15.461 1.00 87.19 195 PHE A CA 1
ATOM 1498 C C . PHE A 1 195 ? 6.729 7.110 -16.055 1.00 87.19 195 PHE A C 1
ATOM 1500 O O . PHE A 1 195 ? 6.214 7.365 -17.144 1.00 87.19 195 PHE A O 1
ATOM 1507 N N . SER A 1 196 ? 7.427 8.028 -15.379 1.00 87.88 196 SER A N 1
ATOM 1508 C CA . SER A 1 196 ? 7.624 9.409 -15.848 1.00 87.88 196 SER A CA 1
ATOM 1509 C C . SER A 1 196 ? 8.402 9.468 -17.165 1.00 87.88 196 SER A C 1
ATOM 1511 O O . SER A 1 196 ? 7.975 10.147 -18.099 1.00 87.88 196 SER A O 1
ATOM 1513 N N . THR A 1 197 ? 9.500 8.716 -17.262 1.00 85.69 197 THR A N 1
ATOM 1514 C CA . THR A 1 197 ? 10.351 8.647 -18.461 1.00 85.69 197 THR A CA 1
ATOM 1515 C C . THR A 1 197 ? 9.571 8.134 -19.664 1.00 85.69 197 THR A C 1
ATOM 1517 O O . THR A 1 197 ? 9.655 8.694 -20.753 1.00 85.69 197 THR A O 1
ATOM 1520 N N . VAL A 1 198 ? 8.776 7.086 -19.459 1.00 85.88 198 VAL A N 1
ATOM 1521 C CA . VAL A 1 198 ? 8.035 6.429 -20.534 1.00 85.88 198 VAL A CA 1
ATOM 1522 C C . VAL A 1 198 ? 6.830 7.244 -20.994 1.00 85.88 198 VAL A C 1
ATOM 1524 O O . VAL A 1 198 ? 6.571 7.347 -22.191 1.00 85.88 198 VAL A O 1
ATOM 1527 N N . THR A 1 199 ? 6.061 7.798 -20.057 1.00 85.94 199 THR A N 1
ATOM 1528 C CA . THR A 1 199 ? 4.833 8.542 -20.383 1.00 85.94 199 THR A CA 1
ATOM 1529 C C . THR A 1 199 ? 5.108 9.985 -20.803 1.00 85.94 199 THR A C 1
ATOM 1531 O O . THR A 1 199 ? 4.215 10.654 -21.319 1.00 85.94 199 THR A O 1
ATOM 1534 N N . GLY A 1 200 ? 6.319 10.489 -20.550 1.00 88.19 200 GLY A N 1
ATOM 1535 C CA . GLY A 1 200 ? 6.676 11.895 -20.729 1.00 88.19 200 GLY A CA 1
ATOM 1536 C C . GLY A 1 200 ? 6.012 12.830 -19.712 1.00 88.19 200 GLY A C 1
ATOM 1537 O O . GLY A 1 200 ? 6.180 14.047 -19.800 1.00 88.19 200 GLY A O 1
ATOM 1538 N N . VAL A 1 201 ? 5.259 12.297 -18.741 1.00 88.69 201 VAL A N 1
ATOM 1539 C CA . VAL A 1 201 ? 4.642 13.105 -17.687 1.00 88.69 201 VAL A CA 1
ATOM 1540 C C . VAL A 1 201 ? 5.743 13.584 -16.742 1.00 88.69 201 VAL A C 1
ATOM 1542 O O . VAL A 1 201 ? 6.463 12.751 -16.184 1.00 88.69 201 VAL A O 1
ATOM 1545 N N . PRO A 1 202 ? 5.876 14.900 -16.491 1.00 90.38 202 PRO A N 1
ATOM 1546 C CA . PRO A 1 202 ? 6.902 15.403 -15.592 1.00 90.38 202 PRO A CA 1
ATOM 1547 C C . PRO A 1 202 ? 6.735 14.834 -14.184 1.00 90.38 202 PRO A C 1
ATOM 1549 O O . PRO A 1 202 ? 5.667 14.949 -13.578 1.00 90.38 202 PRO A O 1
ATOM 1552 N N . ARG A 1 203 ? 7.816 14.290 -13.620 1.00 86.94 203 ARG A N 1
ATOM 1553 C CA . ARG A 1 203 ? 7.829 13.702 -12.273 1.00 86.94 203 ARG A CA 1
ATOM 1554 C C . ARG A 1 203 ? 7.241 14.623 -11.202 1.00 86.94 203 ARG A C 1
ATOM 1556 O O . ARG A 1 203 ? 6.513 14.158 -10.332 1.00 86.94 203 ARG A O 1
ATOM 1563 N N . GLY A 1 204 ? 7.499 15.930 -11.291 1.00 88.75 204 GLY A N 1
ATOM 1564 C CA . GLY A 1 204 ? 6.940 16.916 -10.362 1.00 88.75 204 GLY A CA 1
ATOM 1565 C C . GLY A 1 204 ? 5.407 16.925 -10.333 1.00 88.75 204 GLY A C 1
ATOM 1566 O O . GLY A 1 204 ? 4.824 17.036 -9.259 1.00 88.75 204 GLY A O 1
ATOM 1567 N N . VAL A 1 205 ? 4.748 16.729 -11.480 1.00 91.00 205 VAL A N 1
ATOM 1568 C CA . VAL A 1 205 ? 3.280 16.636 -11.562 1.00 91.00 205 VAL A CA 1
ATOM 1569 C C . VAL A 1 205 ? 2.791 15.383 -10.841 1.00 91.00 205 VAL A C 1
ATOM 1571 O O . VAL A 1 205 ? 1.874 15.461 -10.025 1.00 91.00 205 VAL A O 1
ATOM 1574 N N . ILE A 1 206 ? 3.444 14.244 -11.085 1.00 89.19 206 ILE A N 1
ATOM 1575 C CA . ILE A 1 206 ? 3.102 12.971 -10.442 1.00 89.19 206 ILE A CA 1
ATOM 1576 C C . ILE A 1 206 ? 3.290 13.072 -8.923 1.00 89.19 206 ILE A C 1
ATOM 1578 O O . ILE A 1 206 ? 2.423 12.643 -8.169 1.00 89.19 206 ILE A O 1
ATOM 1582 N N . MET A 1 207 ? 4.379 13.696 -8.466 1.00 91.25 207 MET A N 1
ATOM 1583 C CA . MET A 1 207 ? 4.633 13.918 -7.042 1.00 91.25 207 MET A CA 1
ATOM 1584 C C . MET A 1 207 ? 3.571 14.812 -6.396 1.00 91.25 207 MET A C 1
ATOM 1586 O O . MET A 1 207 ? 3.099 14.481 -5.316 1.00 91.25 207 MET A O 1
ATOM 1590 N N . ILE A 1 208 ? 3.152 15.906 -7.043 1.00 92.81 208 ILE A N 1
ATOM 1591 C CA . ILE A 1 208 ? 2.098 16.790 -6.511 1.00 92.81 208 ILE A CA 1
ATOM 1592 C C . ILE A 1 208 ? 0.787 16.020 -6.323 1.00 92.81 208 ILE A C 1
ATOM 1594 O O . ILE A 1 208 ? 0.193 16.071 -5.245 1.00 92.81 208 ILE A O 1
ATOM 1598 N N . VAL A 1 209 ? 0.354 15.277 -7.347 1.00 91.12 209 VAL A N 1
ATOM 1599 C CA . VAL A 1 209 ? -0.862 14.452 -7.272 1.00 91.12 209 VAL A CA 1
ATOM 1600 C C . VAL A 1 209 ? -0.708 13.367 -6.206 1.00 91.12 209 VAL A C 1
ATOM 1602 O O . VAL A 1 209 ? -1.594 13.189 -5.372 1.00 91.12 209 VAL A O 1
ATOM 1605 N N . GLY A 1 210 ? 0.439 12.691 -6.178 1.00 91.31 210 GLY A N 1
ATOM 1606 C CA . GLY A 1 210 ? 0.762 11.673 -5.186 1.00 91.31 210 GLY A CA 1
ATOM 1607 C C . GLY A 1 210 ? 0.717 12.206 -3.753 1.00 91.31 210 GLY A C 1
ATOM 1608 O O . GLY A 1 210 ? 0.113 11.576 -2.891 1.00 91.31 210 GLY A O 1
ATOM 1609 N N . TYR A 1 211 ? 1.274 13.387 -3.482 1.00 94.06 211 TYR A N 1
ATOM 1610 C CA . TYR A 1 211 ? 1.212 13.998 -2.153 1.00 94.06 211 TYR A CA 1
ATOM 1611 C C . TYR A 1 211 ? -0.201 14.424 -1.763 1.00 94.06 211 TYR A C 1
ATOM 1613 O O . TYR A 1 211 ? -0.567 14.273 -0.599 1.00 94.06 211 TYR A O 1
ATOM 1621 N N . ALA A 1 212 ? -1.011 14.912 -2.707 1.00 94.25 212 ALA A N 1
ATOM 1622 C CA . ALA A 1 212 ? -2.416 15.204 -2.438 1.00 94.25 212 ALA A CA 1
ATOM 1623 C C . ALA A 1 212 ? -3.174 13.929 -2.024 1.00 94.25 212 ALA A C 1
ATOM 1625 O O . ALA A 1 212 ? -3.873 13.931 -1.010 1.00 94.25 212 ALA A O 1
ATOM 1626 N N . LEU A 1 213 ? -2.962 12.819 -2.741 1.00 93.25 213 LEU A N 1
ATOM 1627 C CA . LEU A 1 213 ? -3.531 11.514 -2.390 1.00 93.25 213 LEU A CA 1
ATOM 1628 C C . LEU A 1 213 ? -3.018 11.009 -1.036 1.00 93.25 213 LEU A C 1
ATOM 1630 O O . LEU A 1 213 ? -3.815 10.582 -0.203 1.00 93.25 213 LEU A O 1
ATOM 1634 N N . ALA A 1 214 ? -1.712 11.109 -0.779 1.00 94.44 214 ALA A N 1
ATOM 1635 C CA . ALA A 1 214 ? -1.107 10.704 0.487 1.00 94.44 214 ALA A CA 1
ATOM 1636 C C . ALA A 1 214 ? -1.641 11.527 1.669 1.00 94.44 214 ALA A C 1
ATOM 1638 O O . ALA A 1 214 ? -1.875 10.977 2.743 1.00 94.44 214 ALA A O 1
ATOM 1639 N N . PHE A 1 215 ? -1.888 12.826 1.477 1.00 96.12 215 PHE A N 1
ATOM 1640 C CA . PHE A 1 215 ? -2.513 13.678 2.485 1.00 96.12 215 PHE A CA 1
ATOM 1641 C C . PHE A 1 215 ? -3.946 13.228 2.793 1.00 96.12 215 PHE A C 1
ATOM 1643 O O . PHE A 1 215 ? -4.300 13.058 3.961 1.00 96.12 215 PHE A O 1
ATOM 1650 N N . THR A 1 216 ? -4.765 12.976 1.766 1.00 95.56 216 THR A N 1
ATOM 1651 C CA . THR A 1 216 ? -6.126 12.448 1.951 1.00 95.56 216 THR A CA 1
ATOM 1652 C C . THR A 1 216 ? -6.110 11.087 2.646 1.00 95.56 216 THR A C 1
ATOM 1654 O O . THR A 1 216 ? -6.886 10.862 3.574 1.00 95.56 216 THR A O 1
ATOM 1657 N N . ALA A 1 217 ? -5.202 10.195 2.254 1.00 95.00 217 ALA A N 1
ATOM 1658 C CA . ALA A 1 217 ? -5.028 8.891 2.880 1.00 95.00 217 ALA A CA 1
ATOM 1659 C C . ALA A 1 217 ? -4.610 9.019 4.355 1.00 95.00 217 ALA A C 1
ATOM 1661 O O . ALA A 1 217 ? -5.213 8.392 5.224 1.00 95.00 217 ALA A O 1
ATOM 1662 N N . LEU A 1 218 ? -3.656 9.898 4.674 1.00 97.19 218 LEU A N 1
ATOM 1663 C CA . LEU A 1 218 ? -3.254 10.169 6.055 1.00 97.19 218 LEU A CA 1
ATOM 1664 C C . LEU A 1 218 ? -4.434 10.679 6.891 1.00 97.19 218 LEU A C 1
ATOM 1666 O O . LEU A 1 218 ? -4.662 10.190 7.996 1.00 97.19 218 LEU A O 1
ATOM 1670 N N . TRP A 1 219 ? -5.224 11.610 6.352 1.00 97.00 219 TRP A N 1
ATOM 1671 C CA . TRP A 1 219 ? -6.436 12.091 7.011 1.00 97.00 219 TRP A CA 1
ATOM 1672 C C . TRP A 1 219 ? -7.426 10.954 7.304 1.00 97.00 219 TRP A C 1
ATOM 1674 O O . TRP A 1 219 ? -7.956 10.860 8.413 1.00 97.00 219 TRP A O 1
ATOM 1684 N N . ARG A 1 220 ? -7.643 10.045 6.343 1.00 97.06 220 ARG A N 1
ATOM 1685 C CA . ARG A 1 220 ? -8.493 8.858 6.538 1.00 97.06 220 ARG A CA 1
ATOM 1686 C C . ARG A 1 220 ? -7.915 7.910 7.594 1.00 97.06 220 ARG A C 1
ATOM 1688 O O . ARG A 1 220 ? -8.667 7.485 8.466 1.00 97.06 220 ARG A O 1
ATOM 1695 N N . CYS A 1 221 ? -6.603 7.657 7.604 1.00 96.50 221 CYS A N 1
ATOM 1696 C CA . CYS A 1 221 ? -5.939 6.884 8.661 1.00 96.50 221 CYS A CA 1
ATOM 1697 C C . CYS A 1 221 ? -6.173 7.494 10.046 1.00 96.50 221 CYS A C 1
ATOM 1699 O O . CYS A 1 221 ? -6.546 6.775 10.967 1.00 96.50 221 CYS A O 1
ATOM 1701 N N . LEU A 1 222 ? -6.007 8.812 10.196 1.00 95.06 222 LEU A N 1
ATOM 1702 C CA . LEU A 1 222 ? -6.238 9.509 11.466 1.00 95.06 222 LEU A CA 1
ATOM 1703 C C . LEU A 1 222 ? -7.703 9.417 11.906 1.00 95.06 222 LEU A C 1
ATOM 1705 O O . LEU A 1 222 ? -7.991 9.169 13.079 1.00 95.06 222 LEU A O 1
ATOM 1709 N N . HIS A 1 223 ? -8.634 9.560 10.96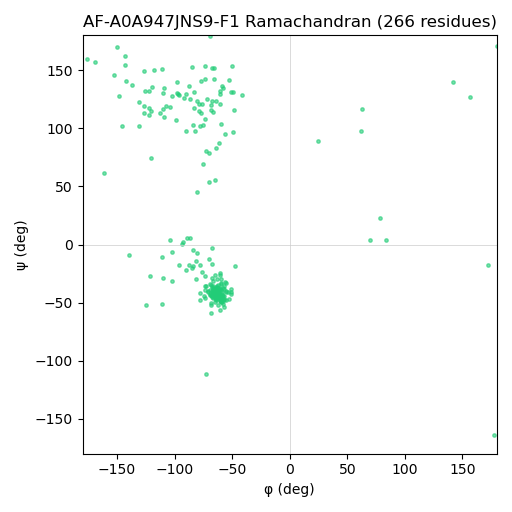2 1.00 93.81 223 HIS A N 1
ATOM 1710 C CA . HIS A 1 223 ? -10.058 9.382 11.221 1.00 93.81 223 HIS A CA 1
ATOM 1711 C C . HIS A 1 223 ? -10.374 7.959 11.717 1.00 93.81 223 HIS A C 1
ATOM 1713 O O . HIS A 1 223 ? -11.052 7.805 12.735 1.00 93.81 223 HIS A O 1
ATOM 1719 N N . GLN A 1 224 ? -9.855 6.918 11.056 1.00 93.75 224 GLN A N 1
ATOM 1720 C CA . GLN A 1 224 ? -10.062 5.532 11.495 1.00 93.75 224 GLN A CA 1
ATOM 1721 C C . GLN A 1 224 ? -9.350 5.233 12.819 1.00 93.75 224 GLN A C 1
ATOM 1723 O O . GLN A 1 224 ? -9.939 4.604 13.695 1.00 93.75 224 GLN A O 1
ATOM 1728 N N . PHE A 1 225 ? -8.133 5.744 13.019 1.00 92.56 225 PHE A N 1
ATOM 1729 C CA . PHE A 1 225 ? -7.395 5.616 14.275 1.00 92.56 225 PHE A CA 1
ATOM 1730 C C . PHE A 1 225 ? -8.203 6.176 15.445 1.00 92.56 225 PHE A C 1
ATOM 1732 O O . PHE A 1 225 ? -8.384 5.500 16.456 1.00 92.56 225 PHE A O 1
ATOM 1739 N N . ARG A 1 226 ? -8.773 7.378 15.287 1.00 90.44 226 ARG A N 1
ATOM 1740 C CA . ARG A 1 226 ? -9.644 7.975 16.301 1.00 90.44 226 ARG A CA 1
ATOM 1741 C C . ARG A 1 226 ? -10.856 7.088 16.597 1.00 90.44 226 ARG A C 1
ATOM 1743 O O . ARG A 1 226 ? -11.172 6.892 17.764 1.00 90.44 226 ARG A O 1
ATOM 1750 N N . ARG A 1 227 ? -11.518 6.525 15.585 1.00 88.31 227 ARG A N 1
ATOM 1751 C CA . ARG A 1 227 ? -12.689 5.645 15.783 1.00 88.31 227 ARG A CA 1
ATOM 1752 C C . ARG A 1 227 ? -12.343 4.331 16.487 1.00 88.31 227 ARG A C 1
ATOM 1754 O O . ARG A 1 227 ? -13.116 3.847 17.308 1.00 88.31 227 ARG A O 1
ATOM 1761 N N . ILE A 1 228 ? -11.190 3.750 16.165 1.00 89.44 228 ILE A N 1
ATOM 1762 C CA . ILE A 1 228 ? -10.751 2.453 16.699 1.00 89.44 228 ILE A CA 1
ATOM 1763 C C . ILE A 1 228 ? -10.215 2.608 18.126 1.00 89.44 228 ILE A C 1
ATOM 1765 O O . ILE A 1 228 ? -10.597 1.856 19.028 1.00 89.44 228 ILE A O 1
ATOM 1769 N N . PHE A 1 229 ? -9.352 3.602 18.342 1.00 87.00 229 PHE A N 1
ATOM 1770 C CA . PHE A 1 229 ? -8.605 3.746 19.586 1.00 87.00 229 PHE A CA 1
ATOM 1771 C C . PHE A 1 229 ? -9.168 4.815 20.525 1.00 87.00 229 PHE A C 1
ATOM 1773 O O . PHE A 1 229 ? -9.096 4.641 21.730 1.00 87.00 229 PHE A O 1
ATOM 1780 N N . LEU A 1 230 ? -9.779 5.892 20.039 1.00 83.50 230 LEU A N 1
ATOM 1781 C CA . LEU A 1 230 ? -10.082 7.047 20.898 1.00 83.50 230 LEU A CA 1
ATOM 1782 C C . LEU A 1 230 ? -11.575 7.237 21.193 1.00 83.50 230 LEU A C 1
ATOM 1784 O O . LEU A 1 230 ? -11.929 7.765 22.240 1.00 83.50 230 LEU A O 1
ATOM 1788 N N . GLU A 1 231 ? -12.474 6.825 20.301 1.00 80.12 231 GLU A N 1
ATOM 1789 C CA . GLU A 1 231 ? -13.913 7.056 20.460 1.00 80.12 231 GLU A CA 1
ATOM 1790 C C . GLU A 1 231 ? -14.515 6.089 21.497 1.00 80.12 231 GLU A C 1
ATOM 1792 O O . GLU A 1 231 ? -14.422 4.881 21.291 1.00 80.12 231 GLU A O 1
ATOM 1797 N N . PRO A 1 232 ? -15.140 6.542 22.604 1.00 69.38 232 PRO A N 1
ATOM 1798 C CA . PRO A 1 232 ? -15.766 5.654 23.592 1.00 69.38 232 PRO A CA 1
ATOM 1799 C C . PRO A 1 232 ? -16.981 4.899 23.024 1.00 69.38 232 PRO A C 1
ATOM 1801 O O . PRO A 1 232 ? -17.781 5.486 22.296 1.00 69.38 232 PRO A O 1
ATOM 1804 N N . ARG A 1 233 ? -17.172 3.619 23.407 1.00 65.06 233 ARG A N 1
ATOM 1805 C CA . ARG A 1 233 ? -18.289 2.774 22.912 1.00 65.06 233 ARG A CA 1
ATOM 1806 C C . ARG A 1 233 ? -19.642 3.466 23.098 1.00 65.06 233 ARG A C 1
ATOM 1808 O O . ARG A 1 233 ? -20.391 3.602 22.143 1.00 65.06 233 ARG A O 1
ATOM 1815 N N . ALA A 1 234 ? -19.880 4.024 24.286 1.00 61.44 234 ALA A N 1
ATOM 1816 C CA . ALA A 1 234 ? -21.127 4.706 24.629 1.00 61.44 234 ALA A CA 1
ATOM 1817 C C . ALA A 1 234 ? -21.432 5.949 23.769 1.00 61.44 234 ALA A C 1
ATOM 1819 O O . ALA A 1 234 ? -22.595 6.216 23.479 1.00 61.44 234 ALA A O 1
ATOM 1820 N N . VAL A 1 235 ? -20.414 6.711 23.349 1.00 65.94 235 VAL A N 1
ATOM 1821 C CA . VAL A 1 235 ? -20.602 7.888 22.477 1.00 65.94 235 VAL A CA 1
ATOM 1822 C C . VAL A 1 235 ? -20.999 7.436 21.074 1.00 65.94 235 VAL A C 1
ATOM 1824 O O . VAL A 1 235 ? -21.906 8.002 20.464 1.00 65.94 235 VAL A O 1
ATOM 1827 N N . ARG A 1 236 ? -20.374 6.361 20.587 1.00 61.62 236 ARG A N 1
ATOM 1828 C CA . ARG A 1 236 ? -20.692 5.788 19.284 1.00 61.62 236 ARG A CA 1
ATOM 1829 C C . ARG A 1 236 ? -22.043 5.089 19.262 1.00 61.62 236 ARG A C 1
ATOM 1831 O O . ARG A 1 236 ? -22.746 5.238 18.274 1.00 61.62 236 ARG A O 1
ATOM 1838 N N . ASP A 1 237 ? -22.409 4.346 20.300 1.00 65.62 237 ASP A N 1
ATOM 1839 C CA . ASP A 1 237 ? -23.699 3.652 20.358 1.00 65.62 237 ASP A CA 1
ATOM 1840 C C . ASP A 1 237 ? -24.847 4.664 20.343 1.00 65.62 237 ASP A C 1
ATOM 1842 O O . ASP A 1 237 ? -25.773 4.510 19.555 1.00 65.62 237 ASP A O 1
ATOM 1846 N N . ARG A 1 238 ? -24.716 5.788 21.066 1.00 64.75 238 ARG A N 1
ATOM 1847 C CA . ARG A 1 238 ? -25.659 6.919 20.967 1.00 64.75 238 ARG A CA 1
ATOM 1848 C C . ARG A 1 238 ? -25.688 7.541 19.574 1.00 64.75 238 ARG A C 1
ATOM 1850 O O . ARG A 1 238 ? -26.763 7.847 19.067 1.00 64.75 238 ARG A O 1
ATOM 1857 N N . ARG A 1 239 ? -24.527 7.714 18.934 1.00 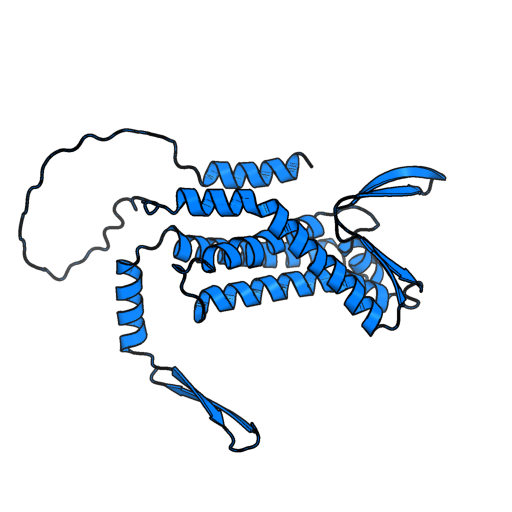67.19 239 ARG A N 1
ATOM 1858 C CA . ARG A 1 239 ? -24.441 8.241 17.565 1.00 67.19 239 ARG A CA 1
ATOM 1859 C C . ARG A 1 239 ? -25.052 7.282 16.543 1.00 67.19 239 ARG A C 1
ATOM 1861 O O . ARG A 1 239 ? -25.779 7.729 15.671 1.00 67.19 239 ARG A O 1
ATOM 1868 N N . ARG A 1 240 ? -24.821 5.973 16.672 1.00 64.06 240 ARG A N 1
ATOM 1869 C CA . ARG A 1 240 ? -25.447 4.924 15.857 1.00 64.06 240 ARG A CA 1
ATOM 1870 C C . ARG A 1 240 ? -26.941 4.858 16.102 1.00 64.06 240 ARG A C 1
ATOM 1872 O O . ARG A 1 240 ? -27.681 4.714 15.147 1.00 64.06 240 ARG A O 1
ATOM 1879 N N . GLU A 1 241 ? -27.398 4.978 17.341 1.00 62.44 241 GLU A N 1
ATOM 1880 C CA . GLU A 1 241 ? -28.823 5.072 17.651 1.00 62.44 241 GLU A CA 1
ATOM 1881 C C . GLU A 1 241 ? -29.442 6.333 17.045 1.00 62.44 241 GLU A C 1
ATOM 1883 O O . GLU A 1 241 ? -30.539 6.254 16.507 1.00 62.44 241 GLU A O 1
ATOM 1888 N N . GLN A 1 242 ? -28.750 7.476 17.055 1.00 60.81 242 GLN A N 1
ATOM 1889 C CA . GLN A 1 242 ? -29.204 8.697 16.381 1.00 60.81 242 GLN A CA 1
ATOM 1890 C C . GLN A 1 242 ? -29.190 8.575 14.848 1.00 60.81 242 GLN A C 1
ATOM 1892 O O . GLN A 1 242 ? -30.157 8.972 14.205 1.00 60.81 242 GLN A O 1
ATOM 1897 N N . GLU A 1 243 ? -28.142 7.998 14.258 1.00 62.28 243 GLU A N 1
ATOM 1898 C CA . GLU A 1 243 ? -28.011 7.791 12.808 1.00 62.28 243 GLU A CA 1
ATOM 1899 C C . GLU A 1 243 ? -29.007 6.726 12.301 1.00 62.28 243 GLU A C 1
ATOM 1901 O O . GLU A 1 243 ? -29.650 6.916 11.268 1.00 62.28 243 GLU A O 1
ATOM 1906 N N . ASN A 1 244 ? -29.226 5.651 13.065 1.00 58.78 244 ASN A N 1
ATOM 1907 C CA . ASN A 1 244 ? -30.202 4.598 12.761 1.00 58.78 244 ASN A CA 1
ATOM 1908 C C . ASN A 1 244 ? -31.645 5.004 13.095 1.00 58.78 244 ASN A C 1
ATOM 1910 O O . ASN A 1 244 ? -32.576 4.395 12.572 1.00 58.78 244 ASN A O 1
ATOM 1914 N N . ARG A 1 245 ? -31.866 6.044 13.916 1.00 55.56 245 ARG A N 1
ATOM 1915 C CA . ARG A 1 245 ? -33.206 6.607 14.178 1.00 55.56 245 ARG A CA 1
ATOM 1916 C C . ARG A 1 245 ? -33.835 7.297 12.963 1.00 55.56 245 ARG A C 1
ATOM 1918 O O . ARG A 1 245 ? -34.991 7.696 13.049 1.00 55.56 245 ARG A O 1
ATOM 1925 N N . GLY A 1 246 ? -33.126 7.390 11.837 1.00 53.22 246 GLY A N 1
ATOM 1926 C CA . GLY A 1 246 ? -33.677 7.897 10.578 1.00 53.22 246 GLY A CA 1
ATOM 1927 C C . GLY A 1 246 ? -33.251 7.141 9.320 1.00 53.22 246 GLY A C 1
ATOM 1928 O O . GLY A 1 246 ? -33.820 7.405 8.268 1.00 53.22 246 GLY A O 1
ATOM 1929 N N . ARG A 1 247 ? -32.286 6.209 9.391 1.00 52.38 247 ARG A N 1
ATOM 1930 C CA . ARG A 1 247 ? -31.735 5.549 8.199 1.00 52.38 247 ARG A CA 1
ATOM 1931 C C . ARG A 1 247 ? -31.689 4.038 8.319 1.00 52.38 247 ARG A C 1
ATOM 1933 O O . ARG A 1 247 ? -30.779 3.468 8.908 1.00 52.38 247 ARG A O 1
ATOM 1940 N N . ALA A 1 248 ? -32.657 3.392 7.682 1.00 57.81 248 ALA A N 1
ATOM 1941 C CA . ALA A 1 248 ? -32.587 1.980 7.338 1.00 57.81 248 ALA A CA 1
ATOM 1942 C C . ALA A 1 248 ? -32.416 1.900 5.824 1.00 57.81 248 ALA A C 1
ATOM 1944 O O . ALA A 1 248 ? -33.354 2.235 5.111 1.00 57.81 248 ALA A O 1
ATOM 1945 N N . ILE A 1 249 ? -31.237 1.502 5.340 1.00 57.34 249 ILE A N 1
ATOM 1946 C CA . ILE A 1 249 ? -31.016 1.199 3.923 1.00 57.34 249 ILE A CA 1
ATOM 1947 C C . ILE A 1 249 ? -30.975 -0.322 3.781 1.00 57.34 249 ILE A C 1
ATOM 1949 O O . ILE A 1 249 ? -30.122 -0.986 4.364 1.00 57.34 249 ILE A O 1
ATOM 1953 N N . SER A 1 250 ? -31.913 -0.870 3.018 1.00 52.53 250 SER A N 1
ATOM 1954 C CA . SER A 1 250 ? -31.923 -2.252 2.566 1.00 52.53 250 SER A CA 1
ATOM 1955 C C . SER A 1 250 ? -31.364 -2.315 1.150 1.00 52.53 250 SER A C 1
ATOM 1957 O O . SER A 1 250 ? -31.779 -1.571 0.260 1.00 52.53 250 SER A O 1
ATOM 1959 N N . ILE A 1 251 ? -30.412 -3.219 0.947 1.00 61.94 251 ILE A N 1
ATOM 1960 C CA . ILE A 1 251 ? -29.888 -3.554 -0.370 1.00 61.94 251 ILE A CA 1
ATOM 1961 C C . ILE A 1 251 ? -30.372 -4.965 -0.674 1.00 61.94 251 ILE A C 1
ATOM 1963 O O . ILE A 1 251 ? -30.036 -5.901 0.048 1.00 61.94 251 ILE A O 1
ATOM 1967 N N . SER A 1 252 ? -31.187 -5.110 -1.714 1.00 66.50 252 SER A N 1
ATOM 1968 C CA . SER A 1 252 ? -31.728 -6.400 -2.139 1.00 66.50 252 SER A CA 1
ATOM 1969 C C . SER A 1 252 ? -31.293 -6.705 -3.572 1.00 66.50 252 SER A C 1
ATOM 1971 O O . SER A 1 252 ? -31.368 -5.814 -4.424 1.00 66.50 252 SER A O 1
ATOM 1973 N N . PRO A 1 253 ? -30.847 -7.937 -3.873 1.00 60.34 253 PRO A N 1
ATOM 1974 C CA . PRO A 1 253 ? -30.627 -8.349 -5.252 1.00 60.34 253 PRO A CA 1
ATOM 1975 C C . PRO A 1 253 ? -31.952 -8.262 -6.017 1.00 60.34 253 PRO A C 1
ATOM 1977 O O . PRO A 1 253 ? -32.994 -8.708 -5.537 1.00 60.34 253 PRO A O 1
ATOM 1980 N N . LEU A 1 254 ? -31.919 -7.654 -7.199 1.00 65.94 254 LEU A N 1
ATOM 1981 C CA . LEU A 1 254 ? -33.047 -7.641 -8.119 1.00 65.94 254 LEU A CA 1
ATOM 1982 C C . LEU A 1 254 ? -32.811 -8.728 -9.159 1.00 65.94 254 LEU A C 1
ATOM 1984 O O . LEU A 1 254 ? -31.954 -8.592 -10.030 1.00 65.94 254 LEU A O 1
ATOM 1988 N N . GLY A 1 255 ? -33.571 -9.810 -9.043 1.00 53.75 255 GLY A N 1
ATOM 1989 C CA . GLY A 1 255 ? -33.514 -10.950 -9.950 1.00 53.75 255 GLY A CA 1
ATOM 1990 C C . GLY A 1 255 ? -33.684 -12.262 -9.193 1.00 53.75 255 GLY A C 1
ATOM 1991 O O . GLY A 1 255 ? -33.205 -12.383 -8.070 1.00 53.75 255 GLY A O 1
ATOM 1992 N N . GLY A 1 256 ? -34.439 -13.197 -9.776 1.00 65.75 256 GLY A N 1
ATOM 1993 C CA . GLY A 1 256 ? -34.605 -14.555 -9.254 1.00 65.75 256 GLY A CA 1
ATOM 1994 C C . GLY A 1 256 ? -33.334 -15.378 -9.472 1.00 65.75 256 GLY A C 1
ATOM 1995 O O . GLY A 1 256 ? -32.300 -15.085 -8.886 1.00 65.75 256 GLY A O 1
ATOM 1996 N N . ASP A 1 257 ? -33.392 -16.384 -10.344 1.00 62.50 257 ASP A N 1
ATOM 1997 C CA . ASP A 1 257 ? -32.247 -17.273 -10.608 1.00 62.50 257 ASP A CA 1
ATOM 1998 C C . ASP A 1 257 ? -31.082 -16.595 -11.367 1.00 62.50 257 ASP A C 1
ATOM 2000 O O . ASP A 1 257 ? -29.973 -17.124 -11.399 1.00 62.50 257 ASP A O 1
ATOM 2004 N N . GLU A 1 258 ? -31.293 -15.399 -11.926 1.00 53.22 258 GLU A N 1
ATOM 2005 C CA . GLU A 1 258 ? -30.247 -14.549 -12.505 1.00 53.22 258 GLU A CA 1
ATOM 2006 C C . GLU A 1 258 ? -30.240 -13.181 -11.809 1.00 53.22 258 GLU A C 1
ATOM 2008 O O . GLU A 1 258 ? -31.289 -12.553 -11.648 1.00 53.22 258 GLU A O 1
ATOM 2013 N N . LEU A 1 259 ? -29.060 -12.703 -11.397 1.00 53.44 259 LEU A N 1
ATOM 2014 C CA . LEU A 1 259 ? -28.889 -11.378 -10.796 1.00 53.44 259 LEU A CA 1
ATOM 2015 C C . LEU A 1 259 ? -28.956 -10.304 -11.898 1.00 53.44 259 LEU A C 1
ATOM 2017 O O . LEU A 1 259 ? -27.989 -10.098 -12.627 1.00 53.44 259 LEU A O 1
ATOM 2021 N N . ILE A 1 260 ? -30.090 -9.610 -12.008 1.00 70.06 260 ILE A N 1
ATOM 2022 C CA . ILE A 1 260 ? -30.342 -8.582 -13.036 1.00 70.06 260 ILE A CA 1
ATOM 2023 C C . ILE A 1 260 ? -29.916 -7.187 -12.539 1.00 70.06 260 ILE A C 1
ATOM 2025 O O . ILE A 1 260 ? -29.623 -6.293 -13.332 1.00 70.06 260 ILE A O 1
ATOM 2029 N N . GLY A 1 261 ? -29.830 -6.986 -11.222 1.00 64.12 261 GLY A N 1
ATOM 2030 C CA . GLY A 1 261 ? -29.340 -5.746 -10.631 1.00 64.12 261 GLY A CA 1
ATOM 2031 C C . GLY A 1 261 ? -29.392 -5.731 -9.107 1.00 64.12 261 GLY A C 1
ATOM 2032 O O . GLY A 1 261 ? -29.549 -6.763 -8.455 1.00 64.12 261 GLY A O 1
ATOM 2033 N N . VAL A 1 262 ? -29.273 -4.535 -8.530 1.00 67.31 262 VAL A N 1
ATOM 2034 C CA . VAL A 1 262 ? -29.329 -4.306 -7.082 1.00 67.31 262 VAL A CA 1
ATOM 2035 C C . VAL A 1 262 ? -30.306 -3.172 -6.792 1.00 67.31 262 VAL A C 1
ATOM 2037 O O . VAL A 1 262 ? -30.156 -2.064 -7.303 1.00 67.31 262 VAL A O 1
ATOM 2040 N N . GLY A 1 263 ? -31.317 -3.457 -5.977 1.00 61.25 263 GLY A N 1
ATOM 2041 C CA . GLY A 1 263 ? -32.269 -2.476 -5.480 1.00 61.25 263 GLY A CA 1
ATOM 2042 C C . GLY A 1 263 ? -31.789 -1.908 -4.152 1.00 61.25 263 GLY A C 1
ATOM 2043 O O . GLY A 1 263 ? -31.521 -2.664 -3.220 1.00 61.25 263 GLY A O 1
ATOM 2044 N N . VAL A 1 264 ? -31.703 -0.583 -4.060 1.00 68.06 264 VAL A N 1
ATOM 2045 C CA . VAL A 1 264 ? -31.428 0.129 -2.808 1.00 68.06 264 VAL A CA 1
ATOM 2046 C C . VAL A 1 264 ? -32.719 0.806 -2.372 1.00 68.06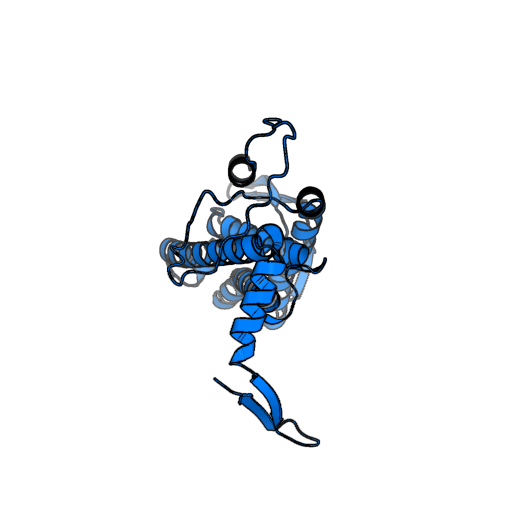 264 VAL A C 1
ATOM 2048 O O . VAL A 1 264 ? -33.262 1.633 -3.102 1.00 68.06 264 VAL A O 1
ATOM 2051 N N . SER A 1 265 ? -33.227 0.453 -1.198 1.00 59.53 265 SER A N 1
ATOM 2052 C CA . SER A 1 265 ? -34.397 1.091 -0.595 1.00 59.53 265 SER A CA 1
ATOM 2053 C C . SER A 1 265 ? -34.064 1.561 0.811 1.00 59.53 265 SER A C 1
ATOM 2055 O O . SER A 1 265 ? -33.229 0.967 1.484 1.00 59.53 265 SER A O 1
ATOM 2057 N N . GLY A 1 266 ? -34.688 2.641 1.273 1.00 61.25 266 GLY A N 1
ATOM 2058 C CA . GLY A 1 266 ? -34.492 3.076 2.644 1.00 61.25 266 GLY A CA 1
ATOM 2059 C C . GLY A 1 266 ? -35.261 4.321 3.045 1.00 61.25 266 GLY A C 1
ATOM 2060 O O . GLY A 1 266 ? -35.868 4.988 2.210 1.00 61.25 266 GLY A O 1
ATOM 2061 N N . VAL A 1 267 ? -35.234 4.604 4.346 1.00 56.19 267 VAL A N 1
ATOM 2062 C CA . VAL A 1 267 ? -35.651 5.894 4.913 1.00 56.19 267 VAL A CA 1
ATOM 2063 C C . VAL A 1 267 ? -34.401 6.778 4.955 1.00 56.19 267 VAL A C 1
ATOM 2065 O O . VAL A 1 267 ? -33.348 6.296 5.373 1.00 56.19 267 VAL A O 1
ATOM 2068 N N . PHE A 1 268 ? -34.485 8.003 4.433 1.00 54.44 268 PHE A N 1
ATOM 2069 C CA . PHE A 1 268 ? -33.343 8.913 4.260 1.00 54.44 268 PHE A CA 1
ATOM 2070 C C . PHE A 1 268 ? -33.346 10.061 5.262 1.00 54.44 268 PHE A C 1
ATOM 2072 O O . PHE A 1 268 ? -34.446 10.607 5.503 1.00 54.44 268 PHE A O 1
#

Secondary structure (DSSP, 8-state):
-HHHHHHHHHHHHHH---S-----------------S--------------TTHHHHHHHHHHHHHHHHHHHHHHHHHHHHHHHHHTTPEEEEEE-S-EEEEEE-TTS-EEEEEES-EEEEES--SSHHHHHHHHHHHHHHHHHHHHHHHHIIIIIS-TTSTHHHHHHIIIIIHHHHHHHHHHT--STTSHHHHHHHHH---HHHHHHHHHHHHHHHHHHHHHHHIIIIIS-HHHHHHHHHHHHTT--EEEEEE-SSS--EEEEEE--

Mean predicted aligned error: 14.03 Å

Sequence (268 aa):
MLRLALICLLVLAWTTPALAEEVDNHSIETTTTDPSIDDEVGLTTTDLHLRPHQGWTIAGQLILAPAYFMAYITVHEGSHALAALILGCEIVGFEPYPHTVEYRNAEGEIVSDFIMGYTWYNRPASEPWMAAHISIAPYLTDILIFVNCDLLLQYVVDPHSDGAPFLLAGGMITPLVNFVAGLNCMGDNCDLTNFSTVTGVPRGVIMIVGYALAFTALWRCLHQFRRIFLEPRAVRDRRREQENRGRAISISPLGGDELIGVGVSGVF

pLDDT: mean 74.64, std 20.23, range [23.31, 97.19]

Solvent-accessible surface area (backbone atoms only — not comparable to full-atom values): 15565 Å² total; per-residue (Å²): 111,74,68,59,57,46,52,56,47,51,56,50,62,73,69,53,74,79,81,82,84,89,79,81,91,79,83,92,78,93,79,90,77,81,91,70,98,68,81,71,83,74,82,64,75,81,76,81,64,68,51,101,58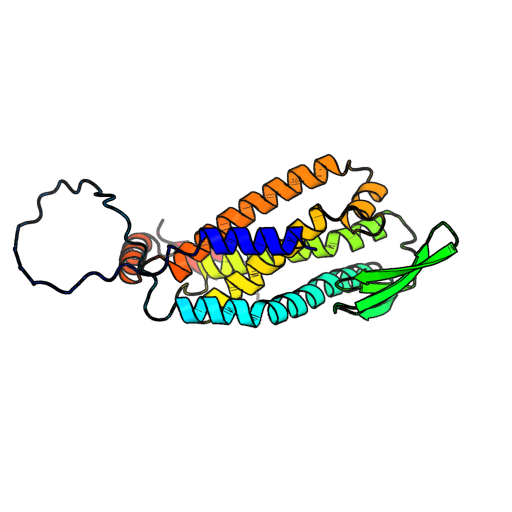,48,68,58,50,54,51,51,52,59,72,42,42,65,58,36,47,44,57,46,36,36,51,38,38,45,29,32,50,49,42,34,45,77,70,72,35,44,79,75,44,78,44,41,45,72,45,75,48,76,46,66,50,99,86,66,49,84,43,77,46,82,39,65,50,46,65,43,56,61,58,76,58,89,45,59,68,54,46,27,50,24,39,44,32,29,61,54,48,36,52,50,45,27,52,51,32,50,49,36,58,71,75,71,47,55,46,84,42,85,61,38,61,50,37,44,48,47,28,34,49,46,37,50,53,49,53,54,50,50,69,67,44,81,51,80,86,27,40,61,43,45,27,21,68,56,70,66,49,58,58,68,59,54,43,53,54,47,50,54,51,51,50,54,49,49,53,50,52,53,52,50,46,38,52,46,58,58,55,54,68,71,63,49,52,52,47,49,51,57,54,52,70,49,42,53,76,49,78,42,77,37,51,80,100,52,86,76,46,74,43,77,48,64,49,121

Radius of gyration: 24.6 Å; Cα contacts (8 Å, |Δi|>4): 269; chains: 1; bounding box: 68×42×73 Å

Nearest PDB structures (foldseek):
  2d7v-assembly1_B  TM=5.199E-01  e=1.650E+00  Vibrio cholerae O1 biovar El Tor str. N16961
  2onf-assembly1_B  TM=4.018E-01  e=4.440E+00  Thermoplasma acidophilum
  6rre-assembly1_A  TM=2.231E-01  e=4.000E+00  Legionella pneumophila

Foldseek 3Di:
DVVLVVVVVVVVVVPDDDDDDDDDDDDDDDDDDDDDPDPPVPPPDQPQDWPPCVVVLVVVLVVCLVVLLLVLLQVLQVQLVVLCVVVPWAWPDWFSAWDWDWDQDPVRDTDIDTDGIDTDTPDPPPALVSLLSSLCRSVVVLVVLQVVLLCCLVPPDQLADSCLSVSLRNRQVSSLSVLVVLLVDPDCPRSLNSNCVSVVPDSVVVSVVSVVVSVVSVVSSVVSCCNNTGDDPVNVVVVCCVVVVFWDWDWDQDDDPDRPDIDIDIGD